Protein AF-0000000077144304 (afdb_homodimer)

pLDDT: mean 83.93, std 18.44, range [42.97, 98.75]

Structure (mmCIF, N/CA/C/O backbone):
data_AF-0000000077144304-model_v1
#
loop_
_entity.id
_entity.type
_entity.pdbx_description
1 polymer 'Spore coat protein'
#
loop_
_atom_site.group_PDB
_atom_site.id
_atom_site.type_symbol
_atom_site.label_atom_id
_atom_site.label_alt_id
_atom_site.label_comp_id
_atom_site.label_asym_id
_atom_site.label_entity_id
_atom_site.label_seq_id
_atom_site.pdbx_PDB_ins_code
_atom_site.Cartn_x
_atom_site.Cartn_y
_atom_site.Cartn_z
_atom_site.occupancy
_atom_site.B_iso_or_equiv
_atom_site.auth_seq_id
_atom_site.auth_comp_id
_atom_site.auth_asym_id
_atom_site.auth_atom_id
_atom_site.pdbx_PDB_model_num
ATOM 1 N N . MET A 1 1 ? 13.445 -0.165 -14.891 1 51.53 1 MET A N 1
ATOM 2 C CA . MET A 1 1 ? 14.062 0.562 -13.781 1 51.53 1 MET A CA 1
ATOM 3 C C . MET A 1 1 ? 13.922 -0.215 -12.477 1 51.53 1 MET A C 1
ATOM 5 O O . MET A 1 1 ? 12.922 -0.897 -12.258 1 51.53 1 MET A O 1
ATOM 9 N N . ASP A 1 2 ? 15.016 -0.429 -11.539 1 75.12 2 ASP A N 1
ATOM 10 C CA . ASP A 1 2 ? 15.117 -1.229 -10.32 1 75.12 2 ASP A CA 1
ATOM 11 C C . ASP A 1 2 ? 14.234 -0.656 -9.211 1 75.12 2 ASP A C 1
ATOM 13 O O . ASP A 1 2 ? 14.492 0.435 -8.703 1 75.12 2 ASP A O 1
ATOM 17 N N . CYS A 1 3 ? 12.992 -1.094 -9.094 1 80.12 3 CYS A N 1
ATOM 18 C CA . CYS A 1 3 ? 11.984 -0.632 -8.148 1 80.12 3 CYS A CA 1
ATOM 19 C C . CYS A 1 3 ? 12.57 -0.477 -6.75 1 80.12 3 CYS A C 1
ATOM 21 O O . CYS A 1 3 ? 12.188 0.428 -6.008 1 80.12 3 CYS A O 1
ATOM 23 N N . MET A 1 4 ? 13.609 -1.204 -6.465 1 86.12 4 MET A N 1
ATOM 24 C CA . MET A 1 4 ? 14.242 -1.104 -5.156 1 86.12 4 MET A CA 1
ATOM 25 C C . MET A 1 4 ? 15.125 0.141 -5.074 1 86.12 4 MET A C 1
ATOM 27 O O . MET A 1 4 ? 15.133 0.833 -4.055 1 86.12 4 MET A O 1
ATOM 31 N N . LYS A 1 5 ? 15.828 0.358 -6.086 1 86.69 5 LYS A N 1
ATOM 32 C CA . LYS A 1 5 ? 16.688 1.542 -6.109 1 86.69 5 LYS A CA 1
ATOM 33 C C . LYS A 1 5 ? 15.859 2.818 -5.977 1 86.69 5 LYS A C 1
ATOM 35 O O . LYS A 1 5 ? 16.25 3.75 -5.273 1 86.69 5 LYS A O 1
ATOM 40 N N . GLU A 1 6 ? 14.789 2.877 -6.629 1 89.31 6 GLU A N 1
ATOM 41 C CA . GLU A 1 6 ? 13.891 4.023 -6.543 1 89.31 6 GLU A CA 1
ATOM 42 C C . GLU A 1 6 ? 13.336 4.184 -5.129 1 89.31 6 GLU A C 1
ATOM 44 O O . GLU A 1 6 ? 13.234 5.305 -4.625 1 89.31 6 GLU A O 1
ATOM 49 N N . LEU A 1 7 ? 12.93 3.074 -4.578 1 93.44 7 LEU A N 1
ATOM 50 C CA . LEU A 1 7 ? 12.422 3.107 -3.209 1 93.44 7 LEU A CA 1
ATOM 51 C C . LEU A 1 7 ? 13.469 3.68 -2.258 1 93.44 7 LEU A C 1
ATOM 53 O O . LEU A 1 7 ? 13.164 4.555 -1.443 1 93.44 7 LEU A O 1
ATOM 57 N N . MET A 1 8 ? 14.672 3.219 -2.398 1 93 8 MET A N 1
ATOM 58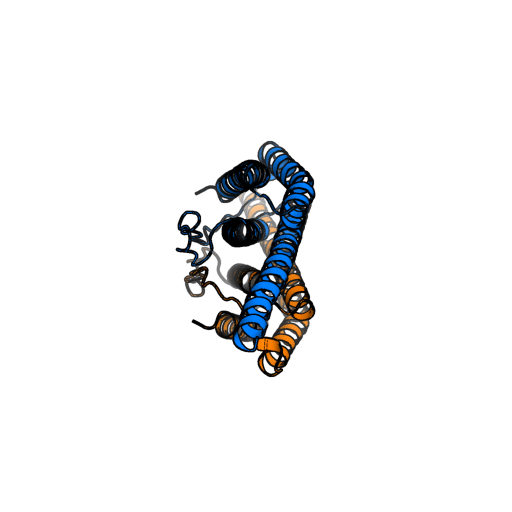 C CA . MET A 1 8 ? 15.742 3.68 -1.513 1 93 8 MET A CA 1
ATOM 59 C C . MET A 1 8 ? 16.016 5.168 -1.719 1 93 8 MET A C 1
ATOM 61 O O . MET A 1 8 ? 16.25 5.898 -0.755 1 93 8 MET A O 1
ATOM 65 N N . LYS A 1 9 ? 15.977 5.551 -2.936 1 92.44 9 LYS A N 1
ATOM 66 C CA . LYS A 1 9 ? 16.188 6.965 -3.24 1 92.44 9 LYS A CA 1
ATOM 67 C C . LYS A 1 9 ? 15.109 7.828 -2.574 1 92.44 9 LYS A C 1
ATOM 69 O O . LYS A 1 9 ? 15.422 8.867 -1.984 1 92.44 9 LYS A O 1
ATOM 74 N N . TYR A 1 10 ? 13.906 7.395 -2.631 1 92.19 10 TYR A N 1
ATOM 75 C CA . TYR A 1 10 ? 12.812 8.141 -2.037 1 92.19 10 TYR A CA 1
ATOM 76 C C . TYR A 1 10 ? 12.906 8.141 -0.516 1 92.19 10 TYR A C 1
ATOM 78 O O . TYR A 1 10 ? 12.633 9.156 0.13 1 92.19 10 TYR A O 1
ATOM 86 N N . SER A 1 11 ? 13.188 7.004 0.03 1 96.31 11 SER A N 1
ATOM 87 C CA . SER A 1 11 ? 13.367 6.906 1.476 1 96.31 11 SER A CA 1
ATOM 88 C C . SER A 1 11 ? 14.438 7.875 1.968 1 96.31 11 SER A C 1
ATOM 90 O O . SER A 1 11 ? 14.227 8.594 2.945 1 96.31 11 SER A O 1
ATOM 92 N N . TYR A 1 12 ? 15.508 7.906 1.259 1 95.81 12 TYR A N 1
ATOM 93 C CA . TYR A 1 12 ? 16.594 8.797 1.636 1 95.81 12 TYR A CA 1
ATOM 94 C C . TYR A 1 12 ? 16.172 10.258 1.52 1 95.81 12 TYR A C 1
ATOM 96 O O . TYR A 1 12 ? 16.438 11.062 2.416 1 95.81 12 TYR A O 1
ATOM 104 N N . MET A 1 13 ? 15.617 10.555 0.428 1 94.75 13 MET A N 1
ATOM 105 C CA . MET A 1 13 ? 15.164 11.922 0.194 1 94.75 13 MET A CA 1
ATOM 106 C C . MET A 1 13 ? 14.234 12.383 1.313 1 94.75 13 MET A C 1
ATOM 108 O O . MET A 1 13 ? 14.344 13.516 1.793 1 94.75 13 MET A O 1
ATOM 112 N N . LEU A 1 14 ? 13.328 11.57 1.757 1 96.81 14 LEU A N 1
ATOM 113 C CA . LEU A 1 14 ? 12.383 11.977 2.785 1 96.81 14 LEU A CA 1
ATOM 114 C C . LEU A 1 14 ? 13.078 12.172 4.125 1 96.81 14 LEU A C 1
ATOM 116 O O . LEU A 1 14 ? 12.758 13.109 4.867 1 96.81 14 LEU A O 1
ATOM 120 N N . ILE A 1 15 ? 14.016 11.32 4.414 1 97.5 15 ILE A N 1
ATOM 121 C CA . ILE A 1 15 ? 14.812 11.484 5.629 1 97.5 15 ILE A CA 1
ATOM 122 C C . ILE A 1 15 ? 15.484 12.852 5.621 1 97.5 15 ILE A C 1
ATOM 124 O O . ILE A 1 15 ? 15.445 13.578 6.617 1 97.5 15 ILE A O 1
ATOM 128 N N . TYR A 1 16 ? 16.016 13.172 4.5 1 95.94 16 TYR A N 1
ATOM 129 C CA . TYR A 1 16 ? 16.672 14.469 4.34 1 95.94 16 TYR A CA 1
ATOM 130 C C . TYR A 1 16 ? 15.664 15.602 4.523 1 95.94 16 TYR A C 1
ATOM 132 O O . TYR A 1 16 ? 15.953 16.578 5.215 1 95.94 16 TYR A O 1
ATOM 140 N N . LYS A 1 17 ? 14.539 15.508 3.953 1 95.5 17 LYS A N 1
ATOM 141 C CA . LYS A 1 17 ? 13.5 16.531 4.047 1 95.5 17 LYS A CA 1
ATOM 142 C C . LYS A 1 17 ? 13.031 16.703 5.488 1 95.5 17 LYS A C 1
ATOM 144 O O . LYS A 1 17 ? 12.766 17.828 5.926 1 95.5 17 LYS A O 1
ATOM 149 N N . VAL A 1 18 ? 12.875 15.625 6.18 1 97.38 18 VAL A N 1
ATOM 150 C CA . VAL A 1 18 ? 12.445 15.695 7.574 1 97.38 18 VAL A CA 1
ATOM 151 C C . VAL A 1 18 ? 13.453 16.516 8.383 1 97.38 18 VAL A C 1
ATOM 153 O O . VAL A 1 18 ? 13.062 17.344 9.211 1 97.38 18 VAL A O 1
ATOM 156 N N . GLY A 1 19 ? 14.711 16.281 8.164 1 95.12 19 GLY A N 1
ATOM 157 C CA . GLY A 1 19 ? 15.727 17.094 8.797 1 95.12 19 GLY A CA 1
ATOM 158 C C . GLY A 1 19 ? 15.609 18.578 8.469 1 95.12 19 GLY A C 1
ATOM 159 O O . GLY A 1 19 ? 15.664 19.422 9.359 1 95.12 19 GLY A O 1
ATOM 160 N N . GLU A 1 20 ? 15.414 18.875 7.258 1 95.62 20 GLU A N 1
ATOM 161 C CA . GLU A 1 20 ? 15.242 20.25 6.809 1 95.62 20 GLU A CA 1
ATOM 162 C C . GLU A 1 20 ? 14.023 20.891 7.461 1 95.62 20 GLU A C 1
ATOM 164 O O . GLU A 1 20 ? 14.102 22.031 7.949 1 95.62 20 GLU A O 1
ATOM 169 N N . TYR A 1 21 ? 12.898 20.172 7.43 1 96.5 21 TYR A N 1
ATOM 170 C CA . TYR A 1 21 ? 11.656 20.672 8.008 1 96.5 21 TYR A CA 1
ATOM 171 C C . TYR A 1 21 ? 11.812 20.938 9.5 1 96.5 21 TYR A C 1
ATOM 173 O O . TYR A 1 21 ? 11.344 21.953 10.008 1 96.5 21 TYR A O 1
ATOM 181 N N . ALA A 1 22 ? 12.398 20 10.211 1 95.31 22 ALA A N 1
ATOM 182 C CA . ALA A 1 22 ? 12.57 20.125 11.656 1 95.31 22 ALA A CA 1
ATOM 183 C C . ALA A 1 22 ? 13.328 21.406 12 1 95.31 22 ALA A C 1
ATOM 185 O O . ALA A 1 22 ? 13.094 22.016 13.047 1 95.31 22 ALA A O 1
ATOM 186 N N . GLY A 1 23 ? 14.195 21.812 11.133 1 94.5 23 GLY A N 1
ATOM 187 C CA . GLY A 1 23 ? 14.969 23.031 11.352 1 94.5 23 GLY A CA 1
ATOM 188 C C . GLY A 1 23 ? 14.172 24.297 11.07 1 94.5 23 GLY A C 1
ATOM 189 O O . GLY A 1 23 ? 14.508 25.375 11.586 1 94.5 23 GLY A O 1
ATOM 190 N N . LYS A 1 24 ? 13.109 24.172 10.297 1 94.75 24 LYS A N 1
ATOM 191 C CA . LYS A 1 24 ? 12.367 25.328 9.836 1 94.75 24 LYS A CA 1
ATOM 192 C C . LYS A 1 24 ? 11.07 25.5 10.625 1 94.75 24 LYS A C 1
ATOM 194 O O . LYS A 1 24 ? 10.555 26.625 10.75 1 94.75 24 LYS A O 1
ATOM 199 N N . VAL A 1 25 ? 10.539 24.391 11.109 1 96.94 25 VAL A N 1
ATOM 200 C CA . VAL A 1 25 ? 9.227 24.391 11.727 1 96.94 25 VAL A CA 1
ATOM 201 C C . VAL A 1 25 ? 9.273 25.156 13.047 1 96.94 25 VAL A C 1
ATOM 203 O O . VAL A 1 25 ? 10.219 25.016 13.82 1 96.94 25 VAL A O 1
ATOM 206 N N . ARG A 1 26 ? 8.305 26.016 13.344 1 95.5 26 ARG A N 1
ATOM 207 C CA . ARG A 1 26 ? 8.211 26.812 14.562 1 95.5 26 ARG A CA 1
ATOM 208 C C . ARG A 1 26 ? 7.262 26.172 15.57 1 95.5 26 ARG A C 1
ATOM 210 O O . ARG A 1 26 ? 7.488 26.234 16.781 1 95.5 26 ARG A O 1
ATOM 217 N N . ASP A 1 27 ? 6.258 25.5 15.086 1 96.44 27 ASP A N 1
ATOM 218 C CA . ASP A 1 27 ? 5.258 24.875 15.953 1 96.44 27 ASP A CA 1
ATOM 219 C C . ASP A 1 27 ? 5.812 23.625 16.625 1 96.44 27 ASP A C 1
ATOM 221 O O . ASP A 1 27 ? 6.27 22.703 15.945 1 96.44 27 ASP A O 1
ATOM 225 N N . GLU A 1 28 ? 5.711 23.594 17.875 1 97 28 GLU A N 1
ATOM 226 C CA . GLU A 1 28 ? 6.32 22.531 18.672 1 97 28 GLU A CA 1
ATOM 227 C C . GLU A 1 28 ? 5.637 21.188 18.391 1 97 28 GLU A C 1
ATOM 229 O O . GLU A 1 28 ? 6.293 20.141 18.391 1 97 28 GLU A O 1
ATOM 234 N N . GLU A 1 29 ? 4.359 21.141 18.219 1 97.5 29 GLU A N 1
ATOM 235 C CA . GLU A 1 29 ? 3.643 19.891 17.953 1 97.5 29 GLU A CA 1
ATOM 236 C C . GLU A 1 29 ? 4.109 19.25 16.656 1 97.5 29 GLU A C 1
ATOM 238 O O . GLU A 1 29 ? 4.363 18.047 16.609 1 97.5 29 GLU A O 1
ATOM 243 N N . LEU A 1 30 ? 4.191 20.094 15.617 1 97.94 30 LEU A N 1
ATOM 244 C CA . LEU A 1 30 ? 4.66 19.594 14.336 1 97.94 30 LEU A CA 1
ATOM 245 C C . LEU A 1 30 ? 6.109 19.125 14.43 1 97.94 30 LEU A C 1
ATOM 247 O O . LEU A 1 30 ? 6.461 18.078 13.891 1 97.94 30 LEU A O 1
ATOM 251 N N . LYS A 1 31 ? 6.926 19.922 15.07 1 97.69 31 LYS A N 1
ATOM 252 C CA . LYS A 1 31 ? 8.32 19.547 15.258 1 97.69 31 LYS A CA 1
ATOM 253 C C . LYS A 1 31 ? 8.438 18.188 15.945 1 97.69 31 LYS A C 1
ATOM 255 O O . LYS A 1 31 ? 9.258 17.359 15.547 1 97.69 31 LYS A O 1
ATOM 260 N N . ASN A 1 32 ? 7.68 17.938 16.984 1 97.94 32 ASN A N 1
ATOM 261 C CA . ASN A 1 32 ? 7.68 16.672 17.719 1 97.94 32 ASN A CA 1
ATOM 262 C C . ASN A 1 32 ? 7.27 15.508 16.828 1 97.94 32 ASN A C 1
ATOM 264 O O . ASN A 1 32 ? 7.82 14.406 16.938 1 97.94 32 ASN A O 1
ATOM 268 N N . LEU A 1 33 ? 6.273 15.711 15.961 1 98.38 33 LEU A N 1
ATOM 269 C CA . LEU A 1 33 ? 5.875 14.672 15.023 1 98.38 33 LEU A CA 1
ATOM 270 C C . LEU A 1 33 ? 7.043 14.266 14.125 1 98.38 33 LEU A C 1
ATOM 272 O O . LEU A 1 33 ? 7.316 13.078 13.953 1 98.38 33 LEU A O 1
ATOM 276 N N . LEU A 1 34 ? 7.734 15.281 13.594 1 98.31 34 LEU A N 1
ATOM 277 C CA . LEU A 1 34 ? 8.867 15.016 12.711 1 98.31 34 LEU A CA 1
ATOM 278 C C . LEU A 1 34 ? 9.953 14.234 13.445 1 98.31 34 LEU A C 1
ATOM 280 O O . LEU A 1 34 ? 10.461 13.234 12.938 1 98.31 34 LEU A O 1
ATOM 284 N N . GLN A 1 35 ? 10.258 14.672 14.633 1 97.44 35 GLN A N 1
ATOM 285 C CA . GLN A 1 35 ? 11.312 14.055 15.422 1 97.44 35 GLN A CA 1
ATOM 286 C C . GLN A 1 35 ? 10.938 12.633 15.828 1 97.44 35 GLN A C 1
ATOM 288 O O . GLN A 1 35 ? 11.789 11.75 15.891 1 97.44 35 GLN A O 1
ATOM 293 N N . HIS A 1 36 ? 9.68 12.43 16.078 1 98.12 36 HIS A N 1
ATOM 294 C CA . HIS A 1 36 ? 9.188 11.109 16.469 1 98.12 36 HIS A CA 1
ATOM 295 C C . HIS A 1 36 ? 9.227 10.141 15.297 1 98.12 36 HIS A C 1
ATOM 297 O O . HIS A 1 36 ? 9.453 8.945 15.484 1 98.12 36 HIS A O 1
ATOM 303 N N . HIS A 1 37 ? 9.008 10.617 14.133 1 98.5 37 HIS A N 1
ATOM 304 C CA . HIS A 1 37 ? 8.938 9.773 12.938 1 98.5 37 HIS A CA 1
ATOM 305 C C . HIS A 1 37 ? 10.328 9.383 12.461 1 98.5 37 HIS A C 1
ATOM 307 O O . HIS A 1 37 ? 10.508 8.32 11.859 1 98.5 37 HIS A O 1
ATOM 313 N N . LEU A 1 38 ? 11.289 10.219 12.727 1 97.94 38 LEU A N 1
ATOM 314 C CA . LEU A 1 38 ? 12.602 10.148 12.094 1 97.94 38 LEU A CA 1
ATOM 315 C C . LEU A 1 38 ? 13.305 8.844 12.461 1 97.94 38 LEU A C 1
ATOM 317 O O . LEU A 1 38 ? 13.867 8.172 11.586 1 97.94 38 LEU A O 1
ATOM 321 N N . PRO A 1 39 ? 13.297 8.344 13.75 1 97.81 39 PRO A N 1
ATOM 322 C CA . PRO A 1 39 ? 14.023 7.121 14.102 1 97.81 39 PRO A CA 1
ATOM 323 C C . PRO A 1 39 ? 13.57 5.91 13.289 1 97.81 39 PRO A C 1
ATOM 325 O O . PRO A 1 39 ? 14.398 5.141 12.797 1 97.81 39 PRO A O 1
ATOM 328 N N . TYR A 1 40 ? 12.281 5.762 13.117 1 98.44 40 TYR A N 1
ATOM 329 C CA . TYR A 1 40 ? 11.812 4.617 12.344 1 98.44 40 TYR A CA 1
ATOM 330 C C . TYR A 1 40 ? 12.203 4.75 10.883 1 98.44 40 TYR A C 1
ATOM 332 O O . TYR A 1 40 ? 12.508 3.754 10.219 1 98.44 40 TYR A O 1
ATOM 340 N N . MET A 1 41 ? 12.18 5.918 10.336 1 98.31 41 MET A N 1
ATOM 341 C CA . MET A 1 41 ? 12.555 6.125 8.938 1 98.31 41 MET A CA 1
ATOM 342 C C . MET A 1 41 ? 14.008 5.727 8.703 1 98.31 41 MET A C 1
ATOM 344 O O . MET A 1 41 ? 14.328 5.102 7.691 1 98.31 41 MET A O 1
ATOM 348 N N . LEU A 1 42 ? 14.82 6.094 9.625 1 98 42 LEU A N 1
ATOM 349 C CA . LEU A 1 42 ? 16.234 5.734 9.539 1 98 42 LEU A CA 1
ATOM 350 C C . LEU A 1 42 ? 16.406 4.219 9.617 1 98 42 LEU A C 1
ATOM 352 O O . LEU A 1 42 ? 17.156 3.639 8.836 1 98 42 LEU A O 1
ATOM 356 N N . GLN A 1 43 ? 15.727 3.588 10.547 1 97.94 43 GLN A N 1
ATOM 357 C CA . GLN A 1 43 ? 15.773 2.137 10.688 1 97.94 43 GLN A CA 1
ATOM 358 C C . GLN A 1 43 ? 15.305 1.441 9.414 1 97.94 43 GLN A C 1
ATOM 360 O O . GLN A 1 43 ? 15.914 0.472 8.969 1 97.94 43 GLN A O 1
ATOM 365 N N . ALA A 1 44 ? 14.18 1.937 8.93 1 98 44 ALA A N 1
ATOM 366 C CA . ALA A 1 44 ? 13.609 1.354 7.723 1 98 44 ALA A CA 1
ATOM 367 C C . ALA A 1 44 ? 14.586 1.464 6.551 1 98 44 ALA A C 1
ATOM 369 O O . ALA A 1 44 ? 14.727 0.522 5.766 1 98 44 ALA A O 1
ATOM 370 N N . TYR A 1 45 ? 15.219 2.619 6.43 1 97.25 45 TYR A N 1
ATOM 371 C CA . TYR A 1 45 ? 16.188 2.799 5.352 1 97.25 45 TYR A CA 1
ATOM 372 C C . TYR A 1 45 ? 17.344 1.819 5.492 1 97.25 45 TYR A C 1
ATOM 374 O O . TYR A 1 45 ? 17.781 1.209 4.512 1 97.25 45 TYR A O 1
ATOM 382 N N . ASN A 1 46 ? 17.859 1.637 6.684 1 95.88 46 ASN A N 1
ATOM 383 C CA . ASN A 1 46 ? 18.969 0.715 6.934 1 95.88 46 ASN A CA 1
ATOM 384 C C . ASN A 1 46 ? 18.594 -0.721 6.582 1 95.88 46 ASN A C 1
ATOM 386 O O . ASN A 1 46 ? 19.406 -1.472 6.051 1 95.88 46 ASN A O 1
ATOM 390 N N . GLU A 1 47 ? 17.406 -1.14 6.914 1 95.06 47 GLU A N 1
ATOM 391 C CA . GLU A 1 47 ? 16.938 -2.477 6.566 1 95.06 47 GLU A CA 1
ATOM 392 C C . GLU A 1 47 ? 16.891 -2.668 5.055 1 95.06 47 GLU A C 1
ATOM 394 O O . GLU A 1 47 ? 17.172 -3.756 4.551 1 95.06 47 GLU A O 1
ATOM 399 N N . GLN A 1 48 ? 16.469 -1.641 4.289 1 94.12 48 GLN A N 1
ATOM 400 C CA . GLN A 1 48 ? 16.484 -1.69 2.832 1 94.12 48 GLN A CA 1
ATOM 401 C C . GLN A 1 48 ? 17.891 -1.916 2.303 1 94.12 48 GLN A C 1
ATOM 403 O O . GLN A 1 48 ? 18.109 -2.74 1.411 1 94.12 48 GLN A O 1
ATOM 408 N N . VAL A 1 49 ? 18.859 -1.2 2.869 1 92.38 49 VAL A N 1
ATOM 409 C CA . VAL A 1 49 ? 20.25 -1.327 2.479 1 92.38 49 VAL A CA 1
ATOM 410 C C . VAL A 1 49 ? 20.734 -2.75 2.744 1 92.38 49 VAL A C 1
ATOM 412 O O . VAL A 1 49 ? 21.359 -3.373 1.879 1 92.38 49 VAL A O 1
ATOM 415 N N . ASN A 1 50 ? 20.422 -3.289 3.928 1 90.56 50 ASN A N 1
ATOM 416 C CA . ASN A 1 50 ? 20.828 -4.637 4.312 1 90.56 50 ASN A CA 1
ATOM 417 C C . ASN A 1 50 ? 20.266 -5.688 3.355 1 90.56 50 ASN A C 1
ATOM 419 O O . ASN A 1 50 ? 20.969 -6.641 3.002 1 90.56 50 ASN A O 1
ATOM 423 N N . PHE A 1 51 ? 19.062 -5.508 2.996 1 86.44 51 PHE A N 1
ATOM 424 C CA . PHE A 1 51 ? 18.438 -6.465 2.094 1 86.44 51 PHE A CA 1
ATOM 425 C C . PHE A 1 51 ? 19.062 -6.406 0.71 1 86.44 51 PHE A C 1
ATOM 427 O O . PHE A 1 51 ? 19.266 -7.438 0.067 1 86.44 51 PHE A O 1
ATOM 434 N N . GLN A 1 52 ? 19.297 -5.285 0.197 1 83.12 52 GLN A N 1
ATOM 435 C CA . GLN A 1 52 ? 19.875 -5.102 -1.134 1 83.12 52 GLN A CA 1
ATOM 436 C C . GLN A 1 52 ? 21.281 -5.676 -1.212 1 83.12 52 GLN A C 1
ATOM 438 O O . GLN A 1 52 ? 21.703 -6.145 -2.27 1 83.12 52 GLN A O 1
ATOM 443 N N . GLU A 1 53 ? 22 -5.566 -0.163 1 78.62 53 GLU A N 1
ATOM 444 C CA . GLU A 1 53 ? 23.375 -6.055 -0.129 1 78.62 53 GLU A CA 1
ATOM 445 C C . GLU A 1 53 ? 23.422 -7.566 0.066 1 78.62 53 GLU A C 1
ATOM 447 O O . GLU A 1 53 ? 24.391 -8.219 -0.323 1 78.62 53 GLU A O 1
ATOM 452 N N . GLY A 1 54 ? 22.375 -8.062 0.631 1 67.69 54 GLY A N 1
ATOM 453 C CA . GLY A 1 54 ? 22.344 -9.508 0.835 1 67.69 54 GLY A CA 1
ATOM 454 C C . GLY A 1 54 ? 21.875 -10.273 -0.385 1 67.69 54 GLY A C 1
ATOM 455 O O . GLY A 1 54 ? 21.312 -9.688 -1.317 1 67.69 54 GLY A O 1
ATOM 456 N N . GLU A 1 55 ? 22.375 -11.484 -0.768 1 56.16 55 GLU A N 1
ATOM 457 C CA . GLU A 1 55 ? 22.078 -12.406 -1.862 1 56.16 55 GLU A CA 1
ATOM 458 C C . GLU A 1 55 ? 20.562 -12.562 -2.053 1 56.16 55 GLU A C 1
ATOM 460 O O . GLU A 1 55 ? 20.109 -13.141 -3.043 1 56.16 55 GLU A O 1
ATOM 465 N N . ASN A 1 56 ? 19.812 -12 -1.191 1 51.88 56 ASN A N 1
ATOM 466 C CA . ASN A 1 56 ? 18.391 -12.336 -1.144 1 51.88 56 ASN A CA 1
ATOM 467 C C . ASN A 1 56 ? 17.578 -11.492 -2.121 1 51.88 56 ASN A C 1
ATOM 469 O O . ASN A 1 56 ? 16.375 -11.672 -2.25 1 51.88 56 ASN A O 1
ATOM 473 N N . VAL A 1 57 ? 18.25 -10.461 -2.863 1 52.91 57 VAL A N 1
ATOM 474 C CA . VAL A 1 57 ? 17.562 -9.523 -3.746 1 52.91 57 VAL A CA 1
ATOM 475 C C . VAL A 1 57 ? 17.094 -10.25 -5.004 1 52.91 57 VAL A C 1
ATOM 477 O O . VAL A 1 57 ? 16.359 -9.688 -5.82 1 52.91 57 VAL A O 1
ATOM 480 N N . GLN A 1 58 ? 17.438 -11.43 -5.23 1 52.12 58 GLN A N 1
ATOM 481 C CA . GLN A 1 58 ? 17.328 -12.094 -6.523 1 52.12 58 GLN A CA 1
ATOM 482 C C . GLN A 1 58 ? 15.875 -12.305 -6.914 1 52.12 58 GLN A C 1
ATOM 484 O O . GLN A 1 58 ? 15.57 -12.555 -8.086 1 52.12 58 GLN A O 1
ATOM 489 N N . HIS A 1 59 ? 14.961 -11.922 -6.043 1 57.03 59 HIS A N 1
ATOM 490 C CA . HIS A 1 59 ? 13.711 -12.352 -6.672 1 57.03 59 HIS A CA 1
ATOM 491 C C . HIS A 1 59 ? 12.648 -11.258 -6.578 1 57.03 59 HIS A C 1
ATOM 493 O O . HIS A 1 59 ? 11.68 -11.391 -5.824 1 57.03 59 HIS A O 1
ATOM 499 N N . ILE A 1 60 ? 13.148 -10.07 -6.961 1 55.19 60 ILE A N 1
ATOM 500 C CA . ILE A 1 60 ? 12.125 -9.047 -7.129 1 55.19 60 ILE A CA 1
ATOM 501 C C . ILE A 1 60 ? 11.586 -9.086 -8.555 1 55.19 60 ILE A C 1
ATOM 503 O O . ILE A 1 60 ? 12.352 -9.023 -9.523 1 55.19 60 ILE A O 1
ATOM 507 N N . THR A 1 61 ? 10.406 -9.617 -8.82 1 53.97 61 THR A N 1
ATOM 508 C CA . THR A 1 61 ? 9.727 -9.57 -10.109 1 53.97 61 THR A CA 1
ATOM 509 C C . THR A 1 61 ? 9.109 -8.195 -10.344 1 53.97 61 THR A C 1
ATOM 511 O O . THR A 1 61 ? 7.969 -7.945 -9.938 1 53.97 61 THR A O 1
ATOM 514 N N . CYS A 1 62 ? 9.977 -7.094 -10.414 1 49.38 62 CYS A N 1
ATOM 515 C CA . CYS A 1 62 ? 9.461 -5.742 -10.57 1 49.38 62 CYS A CA 1
ATOM 516 C C . CYS A 1 62 ? 8.664 -5.605 -11.859 1 49.38 62 CYS A C 1
ATOM 518 O O . CYS A 1 62 ? 9.227 -5.672 -12.953 1 49.38 62 CYS A O 1
ATOM 520 N N . GLU A 1 63 ? 7.625 -6.285 -12.023 1 47.94 63 GLU A N 1
ATOM 521 C CA . GLU A 1 63 ? 6.844 -5.809 -13.156 1 47.94 63 GLU A CA 1
ATOM 522 C C . GLU A 1 63 ? 6.504 -4.324 -13.008 1 47.94 63 GLU A C 1
ATOM 524 O O . GLU A 1 63 ? 6.125 -3.873 -11.93 1 47.94 63 GLU A O 1
ATOM 529 N N . THR A 1 64 ? 7.324 -3.447 -13.633 1 44.59 64 THR A N 1
ATOM 530 C CA . THR A 1 64 ? 7.289 -1.988 -13.641 1 44.59 64 THR A CA 1
ATOM 531 C C . THR A 1 64 ? 5.855 -1.481 -13.547 1 44.59 64 THR A C 1
ATOM 533 O O . THR A 1 64 ? 5.113 -1.524 -14.531 1 44.59 64 THR A O 1
ATOM 536 N N . MET A 1 65 ? 5.117 -1.937 -12.695 1 42.97 65 MET A N 1
ATOM 537 C CA . MET A 1 65 ? 3.932 -1.091 -12.617 1 42.97 65 MET A CA 1
ATOM 538 C C . MET A 1 65 ? 4.316 0.382 -12.531 1 42.97 65 MET A C 1
ATOM 540 O O . MET A 1 65 ? 5.062 0.78 -11.633 1 42.97 65 MET A O 1
ATOM 544 N N . GLU A 1 66 ? 4.602 0.98 -13.734 1 44.06 66 GLU A N 1
ATOM 545 C CA . GLU A 1 66 ? 4.906 2.402 -13.852 1 44.06 66 GLU A CA 1
ATOM 546 C C . GLU A 1 66 ? 4.07 3.227 -12.875 1 44.06 66 GLU A C 1
ATOM 548 O O . GLU A 1 66 ? 2.852 3.324 -13.023 1 44.06 66 GLU A O 1
ATOM 553 N N . PHE A 1 67 ? 4.273 3.006 -11.711 1 46.75 67 PHE A N 1
ATOM 554 C CA . PHE A 1 67 ? 3.723 3.971 -10.766 1 46.75 67 PHE A CA 1
ATOM 555 C C . PHE A 1 67 ? 4.383 5.332 -10.938 1 46.75 67 PHE A C 1
ATOM 557 O O . PHE A 1 67 ? 5.586 5.48 -10.719 1 46.75 67 PHE A O 1
ATOM 564 N N . ASP A 1 68 ? 4.02 6.043 -12 1 46.47 68 ASP A N 1
ATOM 565 C CA . ASP A 1 68 ? 4.555 7.398 -12.078 1 46.47 68 ASP A CA 1
ATOM 566 C C . ASP A 1 68 ? 4.195 8.203 -10.836 1 46.47 68 ASP A C 1
ATOM 568 O O . ASP A 1 68 ? 3.029 8.562 -10.641 1 46.47 68 ASP A O 1
ATOM 572 N N . LEU A 1 69 ? 4.75 7.902 -9.758 1 48.41 69 LEU A N 1
ATOM 573 C CA . LEU A 1 69 ? 4.691 8.875 -8.672 1 48.41 69 LEU A CA 1
ATOM 574 C C . LEU A 1 69 ? 5.383 10.172 -9.07 1 48.41 69 LEU A C 1
ATOM 576 O O . LEU A 1 69 ? 6.531 10.414 -8.695 1 48.41 69 LEU A O 1
ATOM 580 N N . HIS A 1 70 ? 5.281 10.562 -10.32 1 43.66 70 HIS A N 1
ATOM 581 C CA . HIS A 1 70 ? 5.984 11.68 -10.945 1 43.66 70 HIS A CA 1
ATOM 582 C C . HIS A 1 70 ? 5.93 12.922 -10.07 1 43.66 70 HIS A C 1
ATOM 584 O O . HIS A 1 70 ? 6.73 13.844 -10.242 1 43.66 70 HIS A O 1
ATOM 590 N N . GLU A 1 71 ? 4.887 13.156 -9.273 1 43.59 71 GLU A N 1
ATOM 591 C CA . GLU A 1 71 ? 4.82 14.539 -8.797 1 43.59 71 GLU A CA 1
ATOM 592 C C . GLU A 1 71 ? 5.684 14.734 -7.555 1 43.59 71 GLU A C 1
ATOM 594 O O . GLU A 1 71 ? 5.332 15.523 -6.668 1 43.59 71 GLU A O 1
ATOM 599 N N . MET A 1 72 ? 6.566 13.984 -7.285 1 44.91 72 MET A N 1
ATOM 600 C CA . MET A 1 72 ? 7.348 14.156 -6.062 1 44.91 72 MET A CA 1
ATOM 601 C C . MET A 1 72 ? 7.758 15.617 -5.879 1 44.91 72 MET A C 1
ATOM 603 O O . MET A 1 72 ? 7.863 16.094 -4.75 1 44.91 72 MET A O 1
ATOM 607 N N . GLY A 1 73 ? 7.879 16.281 -6.969 1 43.19 73 GLY A N 1
ATOM 608 C CA . GLY A 1 73 ? 8.438 17.625 -6.93 1 43.19 73 GLY A CA 1
ATOM 609 C C . GLY A 1 73 ? 7.387 18.719 -7.051 1 43.19 73 GLY A C 1
ATOM 610 O O . GLY A 1 73 ? 7.715 19.906 -7.062 1 43.19 73 GLY A O 1
ATOM 611 N N . LYS A 1 74 ? 6.25 18.344 -7.336 1 43.53 74 LYS A N 1
ATOM 612 C CA . LYS A 1 74 ? 5.41 19.516 -7.535 1 43.53 74 LYS A CA 1
ATOM 613 C C . LYS A 1 74 ? 4.883 20.062 -6.207 1 43.53 74 LYS A C 1
ATOM 615 O O . LYS A 1 74 ? 4.16 19.359 -5.496 1 43.53 74 LYS A O 1
ATOM 620 N N . GLU A 1 75 ? 5.668 20.875 -5.711 1 44.25 75 GLU A N 1
ATOM 621 C CA . GLU A 1 75 ? 5.105 21.656 -4.617 1 44.25 75 GLU A CA 1
ATOM 622 C C . GLU A 1 75 ? 3.686 22.109 -4.938 1 44.25 75 GLU A C 1
ATOM 624 O O . GLU A 1 75 ? 3.441 22.703 -5.988 1 44.25 75 GLU A O 1
ATOM 629 N N . THR A 1 76 ? 2.721 21.344 -4.484 1 44.81 76 THR A N 1
ATOM 630 C CA . THR A 1 76 ? 1.38 21.891 -4.664 1 44.81 76 THR A CA 1
ATOM 631 C C . THR A 1 76 ? 1.332 23.359 -4.25 1 44.81 76 THR A C 1
ATOM 633 O O . THR A 1 76 ? 1.928 23.75 -3.244 1 44.81 76 THR A O 1
ATOM 636 N N . VAL A 1 77 ? 1.123 24.203 -5.18 1 47.62 77 VAL A N 1
ATOM 637 C CA . VAL A 1 77 ? 0.832 25.594 -4.844 1 47.62 77 VAL A CA 1
ATOM 638 C C . VAL A 1 77 ? -0.067 25.656 -3.611 1 47.62 77 VAL A C 1
ATOM 640 O O . VAL A 1 77 ? -1.204 25.188 -3.641 1 47.62 77 VAL A O 1
ATOM 643 N N . SER A 1 78 ? 0.542 25.438 -2.461 1 54.94 78 SER A N 1
ATOM 644 C CA . SER A 1 78 ? -0.24 25.453 -1.229 1 54.94 78 SER A CA 1
ATOM 645 C C . SER A 1 78 ? -0.639 26.875 -0.839 1 54.94 78 SER A C 1
ATOM 647 O O . SER A 1 78 ? 0.172 27.797 -0.927 1 54.94 78 SER A O 1
ATOM 649 N N . LYS A 1 79 ? -1.943 27.109 -0.839 1 62.56 79 LYS A N 1
ATOM 650 C CA . LYS A 1 79 ? -2.479 28.328 -0.225 1 62.56 79 LYS A CA 1
ATOM 651 C C . LYS A 1 79 ? -1.889 28.547 1.165 1 62.56 79 LYS A C 1
ATOM 653 O O . LYS A 1 79 ? -2.068 29.609 1.761 1 62.56 79 LYS A O 1
ATOM 658 N N . TYR A 1 80 ? -1.071 27.516 1.558 1 69.06 80 TYR A N 1
ATOM 659 C CA . TYR A 1 80 ? -0.578 27.562 2.93 1 69.06 80 TYR A CA 1
ATOM 660 C C . TYR A 1 80 ? 0.862 28.062 2.973 1 69.06 80 TYR A C 1
ATOM 662 O O . TYR A 1 80 ? 1.618 27.875 2.016 1 69.06 80 TYR A O 1
ATOM 670 N N . THR A 1 81 ? 1.12 28.828 3.885 1 77.31 81 THR A N 1
ATOM 671 C CA . THR A 1 81 ? 2.488 29.266 4.156 1 77.31 81 THR A CA 1
ATOM 672 C C . THR A 1 81 ? 2.939 28.781 5.535 1 77.31 81 THR A C 1
ATOM 674 O O . THR A 1 81 ? 2.145 28.219 6.297 1 77.31 81 THR A O 1
ATOM 677 N N . GLY A 1 82 ? 4.18 28.672 5.805 1 90.38 82 GLY A N 1
ATOM 678 C CA . GLY A 1 82 ? 4.719 28.375 7.121 1 90.38 82 GLY A CA 1
ATOM 679 C C . GLY A 1 82 ? 4.59 26.906 7.5 1 90.38 82 GLY A C 1
ATOM 680 O O . GLY A 1 82 ? 4.816 26.031 6.672 1 90.38 82 GLY A O 1
ATOM 681 N N . ASP A 1 83 ? 4.23 26.688 8.711 1 95 83 ASP A N 1
ATOM 682 C CA . ASP A 1 83 ? 4.215 25.344 9.289 1 95 83 ASP A CA 1
ATOM 683 C C . ASP A 1 83 ? 3.166 24.469 8.602 1 95 83 ASP A C 1
ATOM 685 O O . ASP A 1 83 ? 3.385 23.281 8.398 1 95 83 ASP A O 1
ATOM 689 N N . ILE A 1 84 ? 2.037 25.078 8.234 1 93.25 84 ILE A N 1
ATOM 690 C CA . ILE A 1 84 ? 0.977 24.312 7.59 1 93.25 84 ILE A CA 1
ATOM 691 C C . ILE A 1 84 ? 1.438 23.844 6.211 1 93.25 84 ILE A C 1
ATOM 693 O O . ILE A 1 84 ? 1.141 22.719 5.793 1 93.25 84 ILE A O 1
ATOM 697 N N . HIS A 1 85 ? 2.104 24.734 5.531 1 92.94 85 HIS A N 1
ATOM 698 C CA . HIS A 1 85 ? 2.678 24.359 4.246 1 92.94 85 HIS A CA 1
ATOM 699 C C . HIS A 1 85 ? 3.656 23.188 4.402 1 92.94 85 HIS A C 1
ATOM 701 O O . HIS A 1 85 ? 3.607 22.234 3.639 1 92.94 85 HIS A O 1
ATOM 707 N N . ILE A 1 86 ? 4.543 23.281 5.336 1 95.69 86 ILE A N 1
ATOM 708 C CA . ILE A 1 86 ? 5.516 22.234 5.609 1 95.69 86 ILE A CA 1
ATOM 709 C C . ILE A 1 86 ? 4.789 20.938 5.938 1 95.69 86 ILE A C 1
ATOM 711 O O . ILE A 1 86 ? 5.129 19.875 5.406 1 95.69 86 ILE A O 1
ATOM 715 N N . ALA A 1 87 ? 3.791 21.047 6.758 1 96.38 87 ALA A N 1
ATOM 716 C CA . ALA A 1 87 ? 3.039 19.859 7.16 1 96.38 87 ALA A CA 1
ATOM 717 C C . ALA A 1 87 ? 2.375 19.188 5.961 1 96.38 87 ALA A C 1
ATOM 719 O O . ALA A 1 87 ? 2.43 17.969 5.809 1 96.38 87 ALA A O 1
ATOM 720 N N . THR A 1 88 ? 1.754 19.984 5.133 1 93.56 88 THR A N 1
ATOM 721 C CA . THR A 1 88 ? 1.055 19.422 3.98 1 93.56 88 THR A CA 1
ATOM 722 C C . THR A 1 88 ? 2.043 18.812 2.994 1 93.56 88 THR A C 1
ATOM 724 O O . THR A 1 88 ? 1.775 17.75 2.414 1 93.56 88 THR A O 1
ATOM 727 N N . SER A 1 89 ? 3.168 19.453 2.807 1 92.5 89 SER A N 1
ATOM 728 C CA . SER A 1 89 ? 4.23 18.875 1.987 1 92.5 89 SER A CA 1
ATOM 729 C C . SER A 1 89 ? 4.707 17.547 2.557 1 92.5 89 SER A C 1
ATOM 731 O O . SER A 1 89 ? 4.906 16.578 1.813 1 92.5 89 SER A O 1
ATOM 733 N N . TYR A 1 90 ? 4.906 17.531 3.814 1 96 90 TYR A N 1
ATOM 734 C CA . TYR A 1 90 ? 5.355 16.328 4.5 1 96 90 TYR A CA 1
ATOM 735 C C . TYR A 1 90 ? 4.348 15.203 4.332 1 96 90 TYR A C 1
ATOM 737 O O . TYR A 1 90 ? 4.723 14.055 4.062 1 96 90 TYR A O 1
ATOM 745 N N . ILE A 1 91 ? 3.082 15.438 4.453 1 95.31 91 ILE A N 1
ATOM 746 C CA . ILE A 1 91 ? 2.027 14.453 4.23 1 95.31 91 ILE A CA 1
ATOM 747 C C . ILE A 1 91 ? 2.16 13.859 2.83 1 95.31 91 ILE A C 1
ATOM 749 O O . ILE A 1 91 ? 2.111 12.641 2.656 1 95.31 91 ILE A O 1
ATOM 753 N N . ALA A 1 92 ? 2.336 14.742 1.937 1 91.62 92 ALA A N 1
ATOM 754 C CA . ALA A 1 92 ? 2.461 14.305 0.549 1 91.62 92 ALA A CA 1
ATOM 755 C C . ALA A 1 92 ? 3.637 13.344 0.382 1 91.62 92 ALA A C 1
ATOM 757 O O . ALA A 1 92 ? 3.518 12.32 -0.291 1 91.62 92 ALA A O 1
ATOM 758 N N . HIS A 1 93 ? 4.746 13.648 0.979 1 93.69 93 HIS A N 1
ATOM 759 C CA . HIS A 1 93 ? 5.922 12.789 0.916 1 93.69 93 HIS A CA 1
ATOM 760 C C . HIS A 1 93 ? 5.664 11.453 1.596 1 93.69 93 HIS A C 1
ATOM 762 O O . HIS A 1 93 ? 6.07 10.406 1.088 1 93.69 93 HIS A O 1
ATOM 768 N N . LEU A 1 94 ? 5.027 11.477 2.717 1 96.62 94 LEU A N 1
ATOM 769 C CA . LEU A 1 94 ? 4.723 10.25 3.445 1 96.62 94 LEU A CA 1
ATOM 770 C C . LEU A 1 94 ? 3.814 9.336 2.625 1 96.62 94 LEU A C 1
ATOM 772 O O . LEU A 1 94 ? 4.051 8.133 2.537 1 96.62 94 LEU A O 1
ATOM 776 N N . LYS A 1 95 ? 2.805 9.906 2.021 1 93.94 95 LYS A N 1
ATOM 777 C CA . LYS A 1 95 ? 1.894 9.125 1.193 1 93.94 95 LYS A CA 1
ATOM 778 C C . LYS A 1 95 ? 2.627 8.492 0.014 1 93.94 95 LYS A C 1
ATOM 780 O O . LYS A 1 95 ? 2.395 7.332 -0.318 1 93.94 95 LYS A O 1
ATOM 785 N N . ARG A 1 96 ? 3.467 9.25 -0.527 1 91.5 96 ARG A N 1
ATOM 786 C CA . ARG A 1 96 ? 4.234 8.742 -1.659 1 91.5 96 ARG A CA 1
ATOM 787 C C . ARG A 1 96 ? 5.141 7.594 -1.233 1 91.5 96 ARG A C 1
ATOM 789 O O . ARG A 1 96 ? 5.211 6.566 -1.91 1 91.5 96 ARG A O 1
ATOM 796 N N . LEU A 1 97 ? 5.844 7.84 -0.232 1 95.25 97 LEU A N 1
ATOM 797 C CA . LEU A 1 97 ? 6.734 6.789 0.25 1 95.25 97 LEU A CA 1
ATOM 798 C C . LEU A 1 97 ? 5.945 5.543 0.634 1 95.25 97 LEU A C 1
ATOM 800 O O . LEU A 1 97 ? 6.375 4.422 0.359 1 95.25 97 LEU A O 1
ATOM 804 N N . ALA A 1 98 ? 4.805 5.699 1.33 1 96.69 98 ALA A N 1
ATOM 805 C CA . ALA A 1 98 ? 3.939 4.566 1.654 1 96.69 98 ALA A CA 1
ATOM 806 C C . ALA A 1 98 ? 3.6 3.76 0.405 1 96.69 98 ALA A C 1
ATOM 808 O O . ALA A 1 98 ? 3.754 2.537 0.389 1 96.69 98 ALA A O 1
ATOM 809 N N . LEU A 1 99 ? 3.258 4.473 -0.596 1 93.44 99 LEU A N 1
ATOM 810 C CA . LEU A 1 99 ? 2.838 3.805 -1.823 1 93.44 99 LEU A CA 1
ATOM 811 C C . LEU A 1 99 ? 4.023 3.129 -2.506 1 93.44 99 LEU A C 1
ATOM 813 O O . LEU A 1 99 ? 3.869 2.072 -3.121 1 93.44 99 LEU A O 1
ATOM 817 N N . LYS A 1 100 ? 5.148 3.709 -2.395 1 93.06 100 LYS A N 1
ATOM 818 C CA . LYS A 1 100 ? 6.336 3.07 -2.953 1 93.06 100 LYS A CA 1
ATOM 819 C C . LYS A 1 100 ? 6.664 1.777 -2.211 1 93.06 100 LYS A C 1
ATOM 821 O O . LYS A 1 100 ? 7.023 0.774 -2.83 1 93.06 100 LYS A O 1
ATOM 826 N N . PHE A 1 101 ? 6.531 1.829 -0.893 1 96 101 PHE A N 1
ATOM 827 C CA . PHE A 1 101 ? 6.711 0.607 -0.116 1 96 101 PHE A CA 1
ATOM 828 C C . PHE A 1 101 ? 5.738 -0.474 -0.577 1 96 101 PHE A C 1
ATOM 830 O O . PHE A 1 101 ? 6.129 -1.629 -0.756 1 96 101 PHE A O 1
ATOM 837 N N . ALA A 1 102 ? 4.52 -0.109 -0.771 1 96 102 ALA A N 1
ATOM 838 C CA . ALA A 1 102 ? 3.508 -1.065 -1.21 1 96 102 ALA A CA 1
ATOM 839 C C . ALA A 1 102 ? 3.854 -1.639 -2.582 1 96 102 ALA A C 1
ATOM 841 O O . ALA A 1 102 ? 3.73 -2.846 -2.807 1 96 102 ALA A O 1
ATOM 842 N N . GLN A 1 103 ? 4.32 -0.806 -3.438 1 92.62 103 GLN A N 1
ATOM 843 C CA . GLN A 1 103 ? 4.66 -1.202 -4.801 1 92.62 103 GLN A CA 1
ATOM 844 C C . GLN A 1 103 ? 5.781 -2.242 -4.805 1 92.62 103 GLN A C 1
ATOM 846 O O . GLN A 1 103 ? 5.746 -3.193 -5.59 1 92.62 103 GLN A O 1
ATOM 851 N N . VAL A 1 104 ? 6.738 -2.012 -4.027 1 92.56 104 VAL A N 1
ATOM 852 C CA . VAL A 1 104 ? 7.852 -2.955 -3.984 1 92.56 104 VAL A CA 1
ATOM 853 C C . VAL A 1 104 ? 7.43 -4.223 -3.244 1 92.56 104 VAL A C 1
ATOM 855 O O . VAL A 1 104 ? 7.84 -5.324 -3.605 1 92.56 104 VAL A O 1
ATOM 858 N N . ALA A 1 105 ? 6.605 -4.102 -2.23 1 95 105 ALA A N 1
ATOM 859 C CA . ALA A 1 105 ? 6.172 -5.234 -1.414 1 95 105 ALA A CA 1
ATOM 860 C C . ALA A 1 105 ? 5.5 -6.301 -2.271 1 95 105 ALA A C 1
ATOM 862 O O . ALA A 1 105 ? 5.707 -7.5 -2.057 1 95 105 ALA A O 1
ATOM 863 N N . VAL A 1 106 ? 4.73 -5.898 -3.266 1 93.5 106 VAL A N 1
ATOM 864 C CA . VAL A 1 106 ? 3.971 -6.875 -4.035 1 93.5 106 VAL A CA 1
ATOM 865 C C . VAL A 1 106 ? 4.891 -7.582 -5.027 1 93.5 106 VAL A C 1
ATOM 867 O O . VAL A 1 106 ? 4.492 -8.555 -5.668 1 93.5 106 VAL A O 1
ATOM 870 N N . GLU A 1 107 ? 6.137 -7.164 -5.082 1 90.56 107 GLU A N 1
ATOM 871 C CA . GLU A 1 107 ? 7.047 -7.695 -6.09 1 90.56 107 GLU A CA 1
ATOM 872 C C . GLU A 1 107 ? 8.125 -8.562 -5.457 1 90.56 107 GLU A C 1
ATOM 874 O O . GLU A 1 107 ? 8.844 -9.281 -6.16 1 90.56 107 GLU A O 1
ATOM 879 N N . VAL A 1 108 ? 8.266 -8.523 -4.164 1 90.62 108 VAL A N 1
ATOM 880 C CA . VAL A 1 108 ? 9.398 -9.141 -3.48 1 90.62 108 VAL A CA 1
ATOM 881 C C . VAL A 1 108 ? 9.062 -10.594 -3.141 1 90.62 108 VAL A C 1
ATOM 883 O O . VAL A 1 108 ? 7.961 -10.891 -2.668 1 90.62 108 VAL A O 1
ATOM 886 N N . ALA A 1 109 ? 10 -11.5 -3.389 1 90.31 109 ALA A N 1
ATOM 887 C CA . ALA A 1 109 ? 9.812 -12.93 -3.145 1 90.31 109 ALA A CA 1
ATOM 888 C C . ALA A 1 109 ? 10.188 -13.297 -1.71 1 90.31 109 ALA A C 1
ATOM 890 O O . ALA A 1 109 ? 9.641 -14.25 -1.144 1 90.31 109 ALA A O 1
ATOM 891 N N . ASN A 1 110 ? 11.18 -12.672 -1.108 1 90.94 110 ASN A N 1
ATOM 892 C CA . ASN A 1 110 ? 11.602 -12.945 0.262 1 90.94 110 ASN A CA 1
ATOM 893 C C . ASN A 1 110 ? 10.508 -12.594 1.265 1 90.94 110 ASN A C 1
ATOM 895 O O . ASN A 1 110 ? 10.133 -11.422 1.398 1 90.94 110 ASN A O 1
ATOM 899 N N . PRO A 1 111 ? 10.008 -13.57 1.939 1 93.38 111 PRO A N 1
ATOM 900 C CA . PRO A 1 111 ? 8.844 -13.32 2.787 1 93.38 111 PRO A CA 1
ATOM 901 C C . PRO A 1 111 ? 9.148 -12.367 3.943 1 93.38 111 PRO A C 1
ATOM 903 O O . PRO A 1 111 ? 8.281 -11.594 4.355 1 93.38 111 PRO A O 1
ATOM 906 N N . GLU A 1 112 ? 10.336 -12.43 4.5 1 93.56 112 GLU A N 1
ATOM 907 C CA . GLU A 1 112 ? 10.688 -11.539 5.605 1 93.56 112 GLU A CA 1
ATOM 908 C C . GLU A 1 112 ? 10.766 -10.094 5.141 1 93.56 112 GLU A C 1
ATOM 910 O O . GLU A 1 112 ? 10.234 -9.195 5.797 1 93.56 112 GLU A O 1
ATOM 915 N N . PHE A 1 113 ? 11.422 -9.914 4.027 1 93.44 113 PHE A N 1
ATOM 916 C CA . PHE A 1 113 ? 11.547 -8.562 3.498 1 93.44 113 PHE A CA 1
ATOM 917 C C . PHE A 1 113 ? 10.195 -8.055 3.01 1 93.44 113 PHE A C 1
ATOM 919 O O . PHE A 1 113 ? 9.875 -6.875 3.174 1 93.44 113 PHE A O 1
ATOM 926 N N . ARG A 1 114 ? 9.406 -8.953 2.354 1 95 114 ARG A N 1
ATOM 927 C CA . ARG A 1 114 ? 8.055 -8.609 1.93 1 95 114 ARG A CA 1
ATOM 928 C C . ARG A 1 114 ? 7.223 -8.117 3.107 1 95 114 ARG A C 1
ATOM 930 O O . ARG A 1 114 ? 6.57 -7.078 3.02 1 95 114 ARG A O 1
ATOM 937 N N . SER A 1 115 ? 7.273 -8.781 4.254 1 96.75 115 SER A N 1
ATOM 938 C CA . SER A 1 115 ? 6.57 -8.391 5.469 1 96.75 115 SER A CA 1
ATOM 939 C C . SER A 1 115 ? 7.09 -7.062 6.008 1 96.75 115 SER A C 1
ATOM 941 O O . SER A 1 115 ? 6.309 -6.234 6.484 1 96.75 115 SER A O 1
ATOM 943 N N . PHE A 1 116 ? 8.414 -6.941 5.945 1 97.56 116 PHE A N 1
ATOM 944 C CA . PHE A 1 116 ? 9.023 -5.688 6.367 1 97.56 116 PHE A CA 1
ATOM 945 C C . PHE A 1 116 ? 8.477 -4.52 5.559 1 97.56 116 PHE A C 1
ATOM 947 O O . PHE A 1 116 ? 8.109 -3.488 6.121 1 97.56 116 PHE A O 1
ATOM 954 N N . LEU A 1 117 ? 8.398 -4.656 4.262 1 97.25 117 LEU A N 1
ATOM 955 C CA . LEU A 1 117 ? 7.918 -3.604 3.375 1 97.25 117 LEU A CA 1
ATOM 956 C C . LEU A 1 117 ? 6.445 -3.311 3.637 1 97.25 117 LEU A C 1
ATOM 958 O O . LEU A 1 117 ? 6.02 -2.152 3.586 1 97.25 117 LEU A O 1
ATOM 962 N N . GLU A 1 118 ? 5.621 -4.328 3.938 1 98.44 118 GLU A N 1
ATOM 963 C CA . GLU A 1 118 ? 4.234 -4.141 4.355 1 98.44 118 GLU A CA 1
ATOM 964 C C . GLU A 1 118 ? 4.148 -3.238 5.582 1 98.44 118 GLU A C 1
ATOM 966 O O . GLU A 1 118 ? 3.324 -2.32 5.625 1 98.44 118 GLU A O 1
ATOM 971 N N . ASN A 1 119 ? 4.988 -3.578 6.5 1 98.56 119 ASN A N 1
ATOM 972 C CA . ASN A 1 119 ? 4.988 -2.803 7.734 1 98.56 119 ASN A CA 1
ATOM 973 C C . ASN A 1 119 ? 5.395 -1.353 7.488 1 98.56 119 ASN A C 1
ATOM 975 O O . ASN A 1 119 ? 4.859 -0.438 8.117 1 98.56 119 ASN A O 1
ATOM 979 N N . CYS A 1 120 ? 6.375 -1.171 6.645 1 98.56 120 CYS A N 1
ATOM 980 C CA . CYS A 1 120 ? 6.785 0.185 6.301 1 98.56 120 CYS A CA 1
ATOM 981 C C . CYS A 1 120 ? 5.633 0.967 5.688 1 98.56 120 CYS A C 1
ATOM 983 O O . CYS A 1 120 ? 5.422 2.135 6.02 1 98.56 120 CYS A O 1
ATOM 985 N N . PHE A 1 121 ? 4.887 0.326 4.723 1 98.56 121 PHE A N 1
ATOM 986 C CA . PHE A 1 121 ? 3.695 0.957 4.164 1 98.56 121 PHE A CA 1
ATOM 987 C C . PHE A 1 121 ? 2.752 1.404 5.273 1 98.56 121 PHE A C 1
ATOM 989 O O . PHE A 1 121 ? 2.322 2.559 5.301 1 98.56 121 PHE A O 1
ATOM 996 N N . LEU A 1 122 ? 2.459 0.509 6.273 1 98.75 122 LEU A N 1
ATOM 997 C CA . LEU A 1 122 ? 1.528 0.811 7.355 1 98.75 122 LEU A CA 1
ATOM 998 C C . LEU A 1 122 ? 2.025 1.989 8.188 1 98.75 122 LEU A C 1
ATOM 1000 O O . LEU A 1 122 ? 1.254 2.898 8.5 1 98.75 122 LEU A O 1
ATOM 1004 N N . LYS A 1 123 ? 3.287 1.962 8.5 1 98.69 123 LYS A N 1
ATOM 1005 C CA . LYS A 1 123 ? 3.869 2.992 9.352 1 98.69 123 LYS A CA 1
ATOM 1006 C C . LYS A 1 123 ? 3.803 4.363 8.688 1 98.69 123 LYS A C 1
ATOM 1008 O O . LYS A 1 123 ? 3.365 5.336 9.305 1 98.69 123 LYS A O 1
ATOM 1013 N N . MET A 1 124 ? 4.195 4.449 7.414 1 98.5 124 MET A N 1
ATOM 1014 C CA . MET A 1 124 ? 4.164 5.734 6.719 1 98.5 124 MET A CA 1
ATOM 1015 C C . MET A 1 124 ? 2.73 6.238 6.574 1 98.5 124 MET A C 1
ATOM 1017 O O . MET A 1 124 ? 2.479 7.438 6.676 1 98.5 124 MET A O 1
ATOM 1021 N N . ASN A 1 125 ? 1.832 5.316 6.281 1 97.69 125 ASN A N 1
ATOM 1022 C CA . ASN A 1 125 ? 0.422 5.68 6.195 1 97.69 125 ASN A CA 1
ATOM 1023 C C . ASN A 1 125 ? -0.087 6.266 7.508 1 97.69 125 ASN A C 1
ATOM 1025 O O . ASN A 1 125 ? -0.802 7.27 7.508 1 97.69 125 ASN A O 1
ATOM 1029 N N . ARG A 1 126 ? 0.295 5.656 8.586 1 98.06 126 ARG A N 1
ATOM 1030 C CA . ARG A 1 126 ? -0.113 6.129 9.906 1 98.06 126 ARG A CA 1
ATOM 1031 C C . ARG A 1 126 ? 0.53 7.473 10.227 1 98.06 126 ARG A C 1
ATOM 1033 O O . ARG A 1 126 ? -0.107 8.344 10.82 1 98.06 126 ARG A O 1
ATOM 1040 N N . TYR A 1 127 ? 1.769 7.652 9.859 1 98.5 127 TYR A N 1
ATOM 1041 C CA . TYR A 1 127 ? 2.426 8.945 10.039 1 98.5 127 TYR A CA 1
ATOM 1042 C C . TYR A 1 127 ? 1.698 10.039 9.266 1 98.5 127 TYR A C 1
ATOM 1044 O O . TYR A 1 127 ? 1.451 11.125 9.797 1 98.5 127 TYR A O 1
ATOM 1052 N N . ALA A 1 128 ? 1.353 9.734 8.016 1 97.06 128 ALA A N 1
ATOM 1053 C CA . ALA A 1 128 ? 0.622 10.711 7.207 1 97.06 128 ALA A CA 1
ATOM 1054 C C . ALA A 1 128 ? -0.69 11.102 7.879 1 97.06 128 ALA A C 1
ATOM 1056 O O . ALA A 1 128 ? -1.056 12.281 7.895 1 97.06 128 ALA A O 1
ATOM 1057 N N . TYR A 1 129 ? -1.29 10.164 8.461 1 96.88 129 TYR A N 1
ATOM 1058 C CA . TYR A 1 129 ? -2.561 10.414 9.133 1 96.88 129 TYR A CA 1
ATOM 1059 C C . TYR A 1 129 ? -2.363 11.312 10.352 1 96.88 129 TYR A C 1
ATOM 1061 O O . TYR A 1 129 ? -3.158 12.219 10.594 1 96.88 129 TYR A O 1
ATOM 1069 N N . SER A 1 130 ? -1.344 11.047 11.102 1 97.75 130 SER A N 1
ATOM 1070 C CA . SER A 1 130 ? -1.056 11.844 12.289 1 97.75 130 SER A CA 1
ATOM 1071 C C . SER A 1 130 ? -0.781 13.305 11.922 1 97.75 130 SER A C 1
ATOM 1073 O O . SER A 1 130 ? -1.259 14.219 12.594 1 97.75 130 SER A O 1
ATOM 1075 N N . VAL A 1 131 ? -0.038 13.516 10.883 1 97.56 131 VAL A N 1
ATOM 1076 C CA . VAL A 1 131 ? 0.271 14.875 10.461 1 97.56 131 VAL A CA 1
ATOM 1077 C C . VAL A 1 131 ? -0.989 15.547 9.914 1 97.56 131 VAL A C 1
ATOM 1079 O O . VAL A 1 131 ? -1.198 16.75 10.109 1 97.56 131 VAL A O 1
ATOM 1082 N N . TRP A 1 132 ? -1.758 14.789 9.242 1 95.19 132 TRP A N 1
ATOM 1083 C CA . TRP A 1 132 ? -3.031 15.305 8.742 1 95.19 132 TRP A CA 1
ATOM 1084 C C . TRP A 1 132 ? -3.914 15.773 9.891 1 95.19 132 TRP A C 1
ATOM 1086 O O . TRP A 1 132 ? -4.527 16.844 9.812 1 95.19 132 TRP A O 1
ATOM 1096 N N . GLN A 1 133 ? -3.947 14.977 10.953 1 95.31 133 GLN A N 1
ATOM 1097 C CA . GLN A 1 133 ? -4.711 15.383 12.133 1 95.31 133 GLN A CA 1
ATOM 1098 C C . GLN A 1 133 ? -4.211 16.719 12.688 1 95.31 133 GLN A C 1
ATOM 1100 O O . GLN A 1 133 ? -5.012 17.562 13.086 1 95.31 133 GLN A O 1
ATOM 1105 N N . TYR A 1 134 ? -2.912 16.875 12.734 1 96.56 134 TYR A N 1
ATOM 1106 C CA . TYR A 1 134 ? -2.312 18.141 13.133 1 96.56 134 TYR A CA 1
ATOM 1107 C C . TYR A 1 134 ? -2.809 19.281 12.266 1 96.56 134 TYR A C 1
ATOM 1109 O O . TYR A 1 134 ? -3.205 20.328 12.773 1 96.56 134 TYR A O 1
ATOM 1117 N N . VAL A 1 135 ? -2.799 19.094 10.961 1 94.06 135 VAL A N 1
ATOM 1118 C CA . VAL A 1 135 ? -3.223 20.125 10.023 1 94.06 135 VAL A CA 1
ATOM 1119 C C . VAL A 1 135 ? -4.695 20.469 10.25 1 94.06 135 VAL A C 1
ATOM 1121 O O . VAL A 1 135 ? -5.078 21.641 10.25 1 94.06 135 VAL A O 1
ATOM 1124 N N . MET A 1 136 ? -5.488 19.453 10.477 1 92.19 136 MET A N 1
ATOM 1125 C CA . MET A 1 136 ? -6.914 19.656 10.703 1 92.19 136 MET A CA 1
ATOM 1126 C C . MET A 1 136 ? -7.152 20.469 11.969 1 92.19 136 MET A C 1
ATOM 1128 O O . MET A 1 136 ? -8.016 21.344 11.992 1 92.19 136 MET A O 1
ATOM 1132 N N . LYS A 1 137 ? -6.41 20.109 12.938 1 92.62 137 LYS A N 1
ATOM 1133 C CA . LYS A 1 137 ? -6.512 20.844 14.195 1 92.62 137 LYS A CA 1
ATOM 1134 C C . LYS A 1 137 ? -6.137 22.312 14.023 1 92.62 137 LYS A C 1
ATOM 1136 O O . LYS A 1 137 ? -6.812 23.203 14.547 1 92.62 137 LYS A O 1
ATOM 1141 N N . LYS A 1 138 ? -5.148 22.609 13.305 1 90.19 138 LYS A N 1
ATOM 1142 C CA . LYS A 1 138 ? -4.676 23.969 13.102 1 90.19 138 LYS A CA 1
ATOM 1143 C C . LYS A 1 138 ? -5.641 24.766 12.211 1 90.19 138 LYS A C 1
ATOM 1145 O O . LYS A 1 138 ? -5.898 25.938 12.461 1 90.19 138 LYS A O 1
ATOM 1150 N N . GLU A 1 139 ? -6.117 24.125 11.172 1 85.5 139 GLU A N 1
ATOM 1151 C CA . GLU A 1 139 ? -7.082 24.781 10.289 1 85.5 139 GLU A CA 1
ATOM 1152 C C . GLU A 1 139 ? -8.375 25.109 11.031 1 85.5 139 GLU A C 1
ATOM 1154 O O . GLU A 1 139 ? -8.977 26.156 10.789 1 85.5 139 GLU A O 1
ATOM 1159 N N . TYR A 1 140 ? -8.75 24.203 11.836 1 83.75 140 TYR A N 1
ATOM 1160 C CA . TYR A 1 140 ? -9.945 24.438 12.641 1 83.75 140 TYR A CA 1
ATOM 1161 C C . TYR A 1 140 ? -9.766 25.656 13.539 1 83.75 140 TYR A C 1
ATOM 1163 O O . TYR A 1 140 ? -10.672 26.469 13.68 1 83.75 140 TYR A O 1
ATOM 1171 N N . LYS A 1 141 ? -8.648 25.766 14.078 1 81.25 141 LYS A N 1
ATOM 1172 C CA . LYS A 1 141 ? -8.352 26.891 14.953 1 81.25 141 LYS A CA 1
ATOM 1173 C C . LYS A 1 141 ? -8.312 28.203 14.164 1 81.25 141 LYS A C 1
ATOM 1175 O O . LYS A 1 141 ? -8.812 29.234 14.641 1 81.25 141 LYS A O 1
ATOM 1180 N N . ILE A 1 142 ? -7.848 28.172 13.016 1 71.19 142 ILE A N 1
ATOM 1181 C CA . ILE A 1 142 ? -7.742 29.359 12.188 1 71.19 142 ILE A CA 1
ATOM 1182 C C . ILE A 1 142 ? -9.133 29.812 11.75 1 71.19 142 ILE A C 1
ATOM 1184 O O . ILE A 1 142 ? -9.445 31 11.781 1 71.19 142 ILE A O 1
ATOM 1188 N N . THR A 1 143 ? -9.984 28.828 11.328 1 73.88 143 THR A N 1
ATOM 1189 C CA . THR A 1 143 ? -11.328 29.156 10.859 1 73.88 143 THR A CA 1
ATOM 1190 C C . THR A 1 143 ? -12.188 29.703 12 1 73.88 143 THR A C 1
ATOM 1192 O O . THR A 1 143 ? -12.977 30.625 11.797 1 73.88 143 THR A O 1
ATOM 1195 N N . HIS A 1 144 ? -12.039 29.156 13.188 1 74.81 144 HIS A N 1
ATOM 1196 C CA . HIS A 1 144 ? -12.859 29.594 14.312 1 74.81 144 HIS A CA 1
ATOM 1197 C C . HIS A 1 144 ? -12.344 30.922 14.883 1 74.81 144 HIS A C 1
ATOM 1199 O O . HIS A 1 144 ? -13.117 31.703 15.43 1 74.81 144 HIS A O 1
ATOM 1205 N N . LEU A 1 145 ? -11.086 31.156 14.758 1 66.25 145 LEU A N 1
ATOM 1206 C CA . LEU A 1 145 ? -10.578 32.469 15.156 1 66.25 145 LEU A CA 1
ATOM 1207 C C . LEU A 1 145 ? -11.117 33.562 14.242 1 66.25 145 LEU A C 1
ATOM 1209 O O . LEU A 1 145 ? -11.484 34.656 14.703 1 66.25 145 LEU A O 1
ATOM 1213 N N . TYR A 1 146 ? -11.242 33.188 13 1 64.12 146 TYR A N 1
ATOM 1214 C CA . TYR A 1 146 ? -11.766 34.156 12.039 1 64.12 146 TYR A CA 1
ATOM 121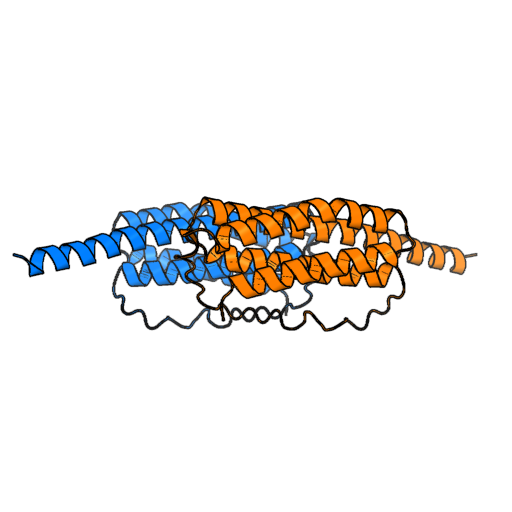5 C C . TYR A 1 146 ? -13.266 34.375 12.25 1 64.12 146 TYR A C 1
ATOM 1217 O O . TYR A 1 146 ? -13.766 35.469 12.094 1 64.12 146 TYR A O 1
ATOM 1225 N N . GLU A 1 147 ? -14 33.312 12.516 1 65.88 147 GLU A N 1
ATOM 1226 C CA . GLU A 1 147 ? -15.43 33.438 12.742 1 65.88 147 GLU A CA 1
ATOM 1227 C C . GLU A 1 147 ? -15.727 34.25 14.008 1 65.88 147 GLU A C 1
ATOM 1229 O O . GLU A 1 147 ? -16.672 35.031 14.039 1 65.88 147 GLU A O 1
ATOM 1234 N N . ASN A 1 148 ? -14.945 34.062 15.039 1 64.25 148 ASN A N 1
ATOM 1235 C CA . ASN A 1 148 ? -15.133 34.844 16.266 1 64.25 148 ASN A CA 1
ATOM 1236 C C . ASN A 1 148 ? -14.773 36.312 16.078 1 64.25 148 ASN A C 1
ATOM 1238 O O . ASN A 1 148 ? -15.391 37.188 16.688 1 64.25 148 ASN A O 1
ATOM 1242 N N . GLU A 1 149 ? -13.773 36.562 15.211 1 60.69 149 GLU A N 1
ATOM 1243 C CA . GLU A 1 149 ? -13.422 37.938 14.953 1 60.69 149 GLU A CA 1
ATOM 1244 C C . GLU A 1 149 ? -14.484 38.625 14.094 1 60.69 149 GLU A C 1
ATOM 1246 O O . GLU A 1 149 ? -14.656 39.844 14.172 1 60.69 149 GLU A O 1
ATOM 1251 N N . LYS A 1 150 ? -15.125 37.875 13.281 1 58.94 150 LYS A N 1
ATOM 1252 C CA . LYS A 1 150 ? -16.172 38.469 12.461 1 58.94 150 LYS A CA 1
ATOM 1253 C C . LYS A 1 150 ? -17.375 38.875 13.312 1 58.94 150 LYS A C 1
ATOM 1255 O O . LYS A 1 150 ? -18.094 39.812 12.984 1 58.94 150 LYS A O 1
ATOM 1260 N N . PHE A 1 151 ? -17.562 38.219 14.383 1 58.78 151 PHE A N 1
ATOM 1261 C CA . PHE A 1 151 ? -18.734 38.531 15.195 1 58.78 151 PHE A CA 1
ATOM 1262 C C . PHE A 1 151 ? -18.344 39.344 16.438 1 58.78 151 PHE A C 1
ATOM 1264 O O . PHE A 1 151 ? -19.188 39.625 17.281 1 58.78 151 PHE A O 1
ATOM 1271 N N . ALA A 1 152 ? -17.031 39.75 16.5 1 54.47 152 ALA A N 1
ATOM 1272 C CA . ALA A 1 152 ? -16.656 40.688 17.578 1 54.47 152 ALA A CA 1
ATOM 1273 C C . ALA A 1 152 ? -16.688 42.125 17.094 1 54.47 152 ALA A C 1
ATOM 1275 O O . ALA A 1 152 ? -16.484 42.406 15.914 1 54.47 152 ALA A O 1
ATOM 1276 N N . MET B 1 1 ? -11.18 12.031 -10.82 1 51.59 1 MET B N 1
ATOM 1277 C CA . MET B 1 1 ? -11.891 10.758 -10.789 1 51.59 1 MET B CA 1
ATOM 1278 C C . MET B 1 1 ? -11.953 10.203 -9.367 1 51.59 1 MET B C 1
ATOM 1280 O O . MET B 1 1 ? -11.023 10.398 -8.578 1 51.59 1 MET B O 1
ATOM 1284 N N . ASP B 1 2 ? -13.164 9.656 -8.758 1 75.06 2 ASP B N 1
ATOM 1285 C CA . ASP B 1 2 ? -13.445 9.195 -7.402 1 75.06 2 ASP B CA 1
ATOM 1286 C C . ASP B 1 2 ? -12.672 7.918 -7.082 1 75.06 2 ASP B C 1
ATOM 1288 O O . ASP B 1 2 ? -12.93 6.863 -7.672 1 75.06 2 ASP B O 1
ATOM 1292 N N . CYS B 1 3 ? -11.484 8.023 -6.52 1 80.06 3 CYS B N 1
ATOM 1293 C CA . CYS B 1 3 ? -10.57 6.934 -6.188 1 80.06 3 CYS B CA 1
ATOM 1294 C C . CYS B 1 3 ? -11.32 5.77 -5.551 1 80.06 3 CYS B C 1
ATOM 1296 O O . CYS B 1 3 ? -10.984 4.605 -5.773 1 80.06 3 CYS B O 1
ATOM 1298 N N . MET B 1 4 ? -12.422 6.043 -4.922 1 86 4 MET B N 1
ATOM 1299 C CA . MET B 1 4 ? -13.219 4.988 -4.297 1 86 4 MET B CA 1
ATOM 1300 C C . MET B 1 4 ? -14.016 4.219 -5.344 1 86 4 MET B C 1
ATOM 1302 O O . MET B 1 4 ? -14.117 2.99 -5.277 1 86 4 MET B O 1
ATOM 1306 N N . LYS B 1 5 ? -14.578 4.938 -6.211 1 86.56 5 LYS B N 1
ATOM 1307 C CA . LYS B 1 5 ? -15.344 4.285 -7.266 1 86.56 5 LYS B CA 1
ATOM 1308 C C . LYS B 1 5 ? -14.469 3.354 -8.094 1 86.56 5 LYS B C 1
ATOM 1310 O O . LYS B 1 5 ? -14.883 2.252 -8.453 1 86.56 5 LYS B O 1
ATOM 1315 N N . GLU B 1 6 ? -13.328 3.768 -8.406 1 89.12 6 GLU B N 1
ATOM 1316 C CA . GLU B 1 6 ? -12.375 2.949 -9.148 1 89.12 6 GLU B CA 1
ATOM 1317 C C . GLU B 1 6 ? -12 1.698 -8.367 1 89.12 6 GLU B C 1
ATOM 1319 O O . GLU B 1 6 ? -11.891 0.609 -8.93 1 89.12 6 GLU B O 1
ATOM 1324 N N . LEU B 1 7 ? -11.727 1.913 -7.094 1 93.31 7 LEU B N 1
ATOM 1325 C CA . LEU B 1 7 ? -11.391 0.78 -6.238 1 93.31 7 LEU B CA 1
ATOM 1326 C C . LEU B 1 7 ? -12.508 -0.258 -6.25 1 93.31 7 LEU B C 1
ATOM 1328 O O . LEU B 1 7 ? -12.25 -1.452 -6.418 1 93.31 7 LEU B O 1
ATOM 1332 N N . MET B 1 8 ? -13.719 0.209 -6.117 1 92.94 8 MET B N 1
ATOM 1333 C CA . MET B 1 8 ? -14.852 -0.709 -6.082 1 92.94 8 MET B CA 1
ATOM 1334 C C . MET B 1 8 ? -15.008 -1.436 -7.414 1 92.94 8 MET B C 1
ATOM 1336 O O . MET B 1 8 ? -15.32 -2.627 -7.445 1 92.94 8 MET B O 1
ATOM 1340 N N . LYS B 1 9 ? -14.805 -0.711 -8.453 1 92.38 9 LYS B N 1
ATOM 1341 C CA . LYS B 1 9 ? -14.875 -1.318 -9.773 1 92.38 9 LYS B CA 1
ATOM 1342 C C . LYS B 1 9 ? -13.844 -2.436 -9.93 1 92.38 9 LYS B C 1
ATOM 1344 O O . LYS B 1 9 ? -14.164 -3.516 -10.43 1 92.38 9 LYS B O 1
ATOM 1349 N N . TYR B 1 10 ? -12.672 -2.201 -9.469 1 92.06 10 TYR B N 1
ATOM 1350 C CA . TYR B 1 10 ? -11.609 -3.195 -9.57 1 92.06 10 TYR B CA 1
ATOM 1351 C C . TYR B 1 10 ? -11.898 -4.391 -8.672 1 92.06 10 TYR B C 1
ATOM 1353 O O . TYR B 1 10 ? -11.648 -5.539 -9.055 1 92.06 10 TYR B O 1
ATOM 1361 N N . SER B 1 11 ? -12.312 -4.109 -7.473 1 96.25 11 SER B N 1
ATOM 1362 C CA . SER B 1 11 ? -12.672 -5.184 -6.551 1 96.25 11 SER B CA 1
ATOM 1363 C C . SER B 1 11 ? -13.742 -6.094 -7.156 1 96.25 11 SER B C 1
ATOM 1365 O O . SER B 1 11 ? -13.609 -7.32 -7.113 1 96.25 11 SER B O 1
ATOM 1367 N N . TYR B 1 12 ? -14.711 -5.488 -7.742 1 95.75 12 TYR B N 1
ATOM 1368 C CA . TYR B 1 12 ? -15.781 -6.262 -8.359 1 95.75 12 TYR B CA 1
ATOM 1369 C C . TYR B 1 12 ? -15.258 -7.082 -9.531 1 95.75 12 TYR B C 1
ATOM 1371 O O . TYR B 1 12 ? -15.578 -8.266 -9.664 1 95.75 12 TYR B O 1
ATOM 1379 N N . MET B 1 13 ? -14.539 -6.441 -10.352 1 94.62 13 MET B N 1
ATOM 1380 C CA . MET B 1 13 ? -13.969 -7.117 -11.508 1 94.62 13 MET B CA 1
ATOM 1381 C C . MET B 1 13 ? -13.164 -8.344 -11.086 1 94.62 13 MET B C 1
ATOM 1383 O O . MET B 1 13 ? -13.266 -9.398 -11.711 1 94.62 13 MET B O 1
ATOM 1387 N N . LEU B 1 14 ? -12.375 -8.25 -10.062 1 96.75 14 LEU B N 1
ATOM 1388 C CA . LEU B 1 14 ? -11.539 -9.375 -9.648 1 96.75 14 LEU B CA 1
ATOM 1389 C C . LEU B 1 14 ? -12.391 -10.508 -9.094 1 96.75 14 LEU B C 1
ATOM 1391 O O . LEU B 1 14 ? -12.117 -11.68 -9.344 1 96.75 14 LEU B O 1
ATOM 1395 N N . ILE B 1 15 ? -13.414 -10.156 -8.359 1 97.5 15 ILE B N 1
ATOM 1396 C CA . ILE B 1 15 ? -14.344 -11.172 -7.863 1 97.5 15 ILE B CA 1
ATOM 1397 C C . ILE B 1 15 ? -14.922 -11.953 -9.039 1 97.5 15 ILE B C 1
ATOM 1399 O O . ILE B 1 15 ? -14.961 -13.188 -9.008 1 97.5 15 ILE B O 1
ATOM 1403 N N . TYR B 1 16 ? -15.289 -11.227 -10.031 1 95.88 16 TYR B N 1
ATOM 1404 C CA . TYR B 1 16 ? -15.828 -11.852 -11.234 1 95.88 16 TYR B CA 1
ATOM 1405 C C . TYR B 1 16 ? -14.789 -12.75 -11.891 1 95.88 16 TYR B C 1
ATOM 1407 O O . TYR B 1 16 ? -15.094 -13.883 -12.281 1 95.88 16 TYR B O 1
ATOM 1415 N N . LYS B 1 17 ? -13.609 -12.312 -12.023 1 95.44 17 LYS B N 1
ATOM 1416 C CA . LYS B 1 17 ? -12.531 -13.07 -12.641 1 95.44 17 LYS B CA 1
ATOM 1417 C C . LYS B 1 17 ? -12.234 -14.352 -11.859 1 95.44 17 LYS B C 1
ATOM 1419 O O . LYS B 1 17 ? -11.953 -15.391 -12.445 1 95.44 17 LYS B O 1
ATOM 1424 N N . VAL B 1 18 ? -12.242 -14.25 -10.562 1 97.25 18 VAL B N 1
ATOM 1425 C CA . VAL B 1 18 ? -11.992 -15.422 -9.727 1 97.25 18 VAL B CA 1
ATOM 1426 C C . VAL B 1 18 ? -13.031 -16.5 -10.023 1 97.25 18 VAL B C 1
ATOM 1428 O O . VAL B 1 18 ? -12.703 -17.672 -10.125 1 97.25 18 VAL B O 1
ATOM 1431 N N . GLY B 1 19 ? -14.266 -16.078 -10.117 1 95.06 19 GLY B N 1
ATOM 1432 C CA . GLY B 1 19 ? -15.305 -17.016 -10.508 1 95.06 19 GLY B CA 1
ATOM 1433 C C . GLY B 1 19 ? -15.047 -17.672 -11.859 1 95.06 19 GLY B C 1
ATOM 1434 O O . GLY B 1 19 ? -15.172 -18.875 -12.008 1 95.06 19 GLY B O 1
ATOM 1435 N N . GLU B 1 20 ? -14.68 -16.922 -12.805 1 95.56 20 GLU B N 1
ATOM 1436 C CA . GLU B 1 20 ? -14.367 -17.406 -14.141 1 95.56 20 GLU B CA 1
ATOM 1437 C C . GLU B 1 20 ? -13.203 -18.406 -14.102 1 95.56 20 GLU B C 1
ATOM 1439 O O . GLU B 1 20 ? -13.273 -19.469 -14.711 1 95.56 20 GLU B O 1
ATOM 1444 N N . TYR B 1 21 ? -12.133 -18 -13.406 1 96.44 21 TYR B N 1
ATOM 1445 C CA . TYR B 1 21 ? -10.945 -18.844 -13.305 1 96.44 21 TYR B CA 1
ATOM 1446 C C . TYR B 1 21 ? -11.266 -20.172 -12.633 1 96.44 21 TYR B C 1
ATOM 1448 O O . TYR B 1 21 ? -10.805 -21.219 -13.07 1 96.44 21 TYR B O 1
ATOM 1456 N N . ALA B 1 22 ? -12 -20.125 -11.539 1 95.25 22 ALA B N 1
ATOM 1457 C CA . ALA B 1 22 ? -12.344 -21.328 -10.797 1 95.25 22 ALA B CA 1
ATOM 1458 C C . ALA B 1 22 ? -13.055 -22.344 -11.695 1 95.25 22 ALA B C 1
ATOM 1460 O O . ALA B 1 22 ? -12.914 -23.547 -11.516 1 95.25 22 ALA B O 1
ATOM 1461 N N . GLY B 1 23 ? -13.773 -21.844 -12.656 1 94.38 23 GLY B N 1
ATOM 1462 C CA . GLY B 1 23 ? -14.484 -22.719 -13.586 1 94.38 23 GLY B CA 1
ATOM 1463 C C . GLY B 1 23 ? -13.586 -23.312 -14.648 1 94.38 23 GLY B C 1
ATOM 1464 O O . GLY B 1 23 ? -13.914 -24.359 -15.234 1 94.38 23 GLY B O 1
ATOM 1465 N N . LYS B 1 24 ? -12.438 -22.703 -14.883 1 94.56 24 LYS B N 1
ATOM 1466 C CA . LYS B 1 24 ? -11.562 -23.094 -15.984 1 94.56 24 LYS B CA 1
ATOM 1467 C C . LYS B 1 24 ? -10.367 -23.891 -15.484 1 94.56 24 LYS B C 1
ATOM 1469 O O . LYS B 1 24 ? -9.805 -24.703 -16.219 1 94.56 24 LYS B O 1
ATOM 1474 N N . VAL B 1 25 ? -9.984 -23.641 -14.25 1 96.94 25 VAL B N 1
ATOM 1475 C CA . VAL B 1 25 ? -8.758 -24.203 -13.703 1 96.94 25 VAL B CA 1
ATOM 1476 C C . VAL B 1 25 ? -8.93 -25.719 -13.523 1 96.94 25 VAL B C 1
ATOM 1478 O O . VAL B 1 25 ? -9.969 -26.188 -13.07 1 96.94 25 VAL B O 1
ATOM 1481 N N . ARG B 1 26 ? -7.953 -26.531 -13.898 1 95.38 26 ARG B N 1
ATOM 1482 C CA . ARG B 1 26 ? -7.969 -27.984 -13.781 1 95.38 26 ARG B CA 1
ATOM 1483 C C . ARG B 1 26 ? -7.191 -28.438 -12.555 1 95.38 26 ARG B C 1
ATOM 1485 O O . ARG B 1 26 ? -7.562 -29.422 -11.906 1 95.38 26 ARG B O 1
ATOM 1492 N N . ASP B 1 27 ? -6.176 -27.734 -12.18 1 96.38 27 ASP B N 1
ATOM 1493 C CA . ASP B 1 27 ? -5.336 -28.094 -11.047 1 96.38 27 ASP B CA 1
ATOM 1494 C C . ASP B 1 27 ? -6.047 -27.828 -9.727 1 96.38 27 ASP B C 1
ATOM 1496 O O . ASP B 1 27 ? -6.465 -26.703 -9.461 1 96.38 27 ASP B O 1
ATOM 1500 N N . GLU B 1 28 ? -6.102 -28.812 -8.938 1 97 28 GLU B N 1
ATOM 1501 C CA . GLU B 1 28 ? -6.871 -28.734 -7.695 1 97 28 GLU B CA 1
ATOM 1502 C C . GLU B 1 28 ? -6.246 -27.75 -6.719 1 97 28 GLU B C 1
ATOM 1504 O O . GLU B 1 28 ? -6.957 -27.062 -5.977 1 97 28 GLU B O 1
ATOM 1509 N N . GLU B 1 29 ? -4.961 -27.656 -6.625 1 97.5 29 GLU B N 1
ATOM 1510 C CA . GLU B 1 29 ? -4.297 -26.734 -5.707 1 97.5 29 GLU B CA 1
ATOM 1511 C C . GLU B 1 29 ? -4.637 -25.281 -6.039 1 97.5 29 GLU B C 1
ATOM 1513 O O . GLU B 1 29 ? -4.957 -24.5 -5.148 1 97.5 29 GLU B O 1
ATOM 1518 N N . LEU B 1 30 ? -4.535 -24.984 -7.332 1 97.94 30 LEU B N 1
ATOM 1519 C CA . LEU B 1 30 ? -4.871 -23.625 -7.766 1 97.94 30 LEU B CA 1
ATOM 1520 C C . LEU B 1 30 ? -6.344 -23.328 -7.523 1 97.94 30 LEU B C 1
ATOM 1522 O O . LEU B 1 30 ? -6.691 -22.234 -7.055 1 97.94 30 LEU B O 1
ATOM 1526 N N . LYS B 1 31 ? -7.188 -24.25 -7.871 1 97.69 31 LYS B N 1
ATOM 1527 C CA . LYS B 1 31 ? -8.617 -24.078 -7.633 1 97.69 31 LYS B CA 1
ATOM 1528 C C . LYS B 1 31 ? -8.898 -23.797 -6.164 1 97.69 31 LYS B C 1
ATOM 1530 O O . LYS B 1 31 ? -9.711 -22.922 -5.848 1 97.69 31 LYS B O 1
ATOM 1535 N N . ASN B 1 32 ? -8.305 -24.5 -5.25 1 97.94 32 ASN B N 1
ATOM 1536 C CA . ASN B 1 32 ? -8.469 -24.312 -3.812 1 97.94 32 ASN B CA 1
ATOM 1537 C C . ASN B 1 32 ? -8.031 -22.922 -3.377 1 97.94 32 ASN B C 1
ATOM 1539 O O . ASN B 1 32 ? -8.648 -22.312 -2.506 1 97.94 32 ASN B O 1
ATOM 1543 N N . LEU B 1 33 ? -6.918 -22.438 -3.928 1 98.44 33 LEU B N 1
ATOM 1544 C CA . LEU B 1 33 ? -6.465 -21.078 -3.625 1 98.44 33 LEU B CA 1
ATOM 1545 C C . LEU B 1 33 ? -7.535 -20.062 -3.988 1 98.44 33 LEU B C 1
ATOM 1547 O O . LEU B 1 33 ? -7.855 -19.188 -3.186 1 98.44 33 LEU B O 1
ATOM 1551 N N . LEU B 1 34 ? -8.094 -20.203 -5.184 1 98.31 34 LEU B N 1
ATOM 1552 C CA . LEU B 1 34 ? -9.125 -19.281 -5.648 1 98.31 34 LEU B CA 1
ATOM 1553 C C . LEU B 1 34 ? -10.344 -19.312 -4.727 1 98.31 34 LEU B C 1
ATOM 1555 O O . LEU B 1 34 ? -10.836 -18.266 -4.309 1 98.31 34 LEU B O 1
ATOM 1559 N N . GLN B 1 35 ? -10.758 -20.5 -4.402 1 97.44 35 GLN B N 1
ATOM 1560 C CA . GLN B 1 35 ? -11.945 -20.688 -3.57 1 97.44 35 GLN B CA 1
ATOM 1561 C C . GLN B 1 35 ? -11.703 -20.156 -2.156 1 97.44 35 GLN B C 1
ATOM 1563 O O . GLN B 1 35 ? -12.617 -19.625 -1.527 1 97.44 35 GLN B O 1
ATOM 1568 N N . HIS B 1 36 ? -10.508 -20.312 -1.684 1 98.12 36 HIS B N 1
ATOM 1569 C CA . HIS B 1 36 ? -10.148 -19.844 -0.35 1 98.12 36 HIS B CA 1
ATOM 1570 C C . HIS B 1 36 ? -10.102 -18.312 -0.293 1 98.12 36 HIS B C 1
ATOM 1572 O O . HIS B 1 36 ? -10.422 -17.719 0.736 1 98.12 36 HIS B O 1
ATOM 1578 N N . HIS B 1 37 ? -9.719 -17.703 -1.347 1 98.56 37 HIS B N 1
ATOM 1579 C CA . HIS B 1 37 ? -9.547 -16.25 -1.393 1 98.56 37 HIS B CA 1
ATOM 1580 C C . HIS B 1 37 ? -10.891 -15.547 -1.547 1 98.56 37 HIS B C 1
ATOM 1582 O O . HIS B 1 37 ? -11.055 -14.414 -1.087 1 98.56 37 HIS B O 1
ATOM 1588 N N . LEU B 1 38 ? -11.82 -16.219 -2.164 1 97.94 38 LEU B N 1
ATOM 1589 C CA . LEU B 1 38 ? -13.047 -15.586 -2.646 1 97.94 38 LEU B CA 1
ATOM 1590 C C . LEU B 1 38 ? -13.867 -15.031 -1.488 1 97.94 38 LEU B C 1
ATOM 1592 O O . LEU B 1 38 ? -14.359 -13.906 -1.554 1 97.94 38 LEU B O 1
ATOM 1596 N N . PRO B 1 39 ? -14.062 -15.766 -0.319 1 97.81 39 PRO B N 1
ATOM 1597 C CA . PRO B 1 39 ? -14.898 -15.25 0.768 1 97.81 39 PRO B CA 1
ATOM 1598 C C . PRO B 1 39 ? -14.422 -13.898 1.297 1 97.81 39 PRO B C 1
ATOM 1600 O O . PRO B 1 39 ? -15.227 -12.992 1.503 1 97.81 39 PRO B O 1
ATOM 1603 N N . TYR B 1 40 ? -13.133 -13.758 1.471 1 98.44 40 TYR B N 1
ATOM 1604 C CA . TYR B 1 40 ? -12.633 -12.484 1.973 1 98.44 40 TYR B CA 1
ATOM 1605 C C . TYR B 1 40 ? -12.828 -11.383 0.939 1 98.44 40 TYR B C 1
ATOM 1607 O O . TYR B 1 40 ? -13.117 -10.234 1.293 1 98.44 40 TYR B O 1
ATOM 1615 N N . MET B 1 41 ? -12.672 -11.664 -0.306 1 98.31 41 MET B N 1
ATOM 1616 C CA . MET B 1 41 ? -12.852 -10.664 -1.354 1 98.31 41 MET B CA 1
ATOM 1617 C C . MET B 1 41 ? -14.281 -10.141 -1.365 1 98.31 41 MET B C 1
ATOM 1619 O O . MET B 1 41 ? -14.508 -8.938 -1.514 1 98.31 41 MET B O 1
ATOM 1623 N N . LEU B 1 42 ? -15.18 -11.039 -1.204 1 98 42 LEU B N 1
ATOM 1624 C CA . LEU B 1 42 ? -16.594 -10.664 -1.146 1 98 42 LEU B CA 1
AT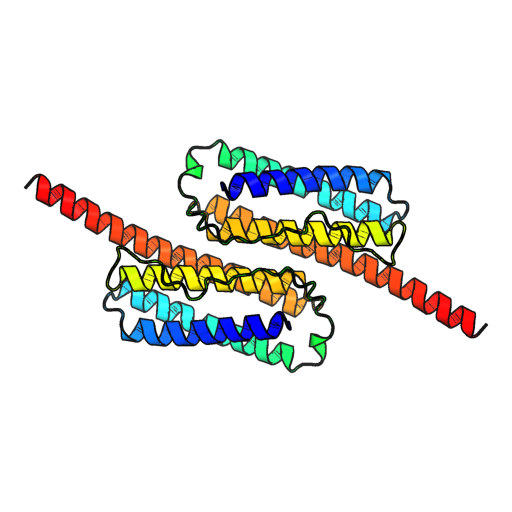OM 1625 C C . LEU B 1 42 ? -1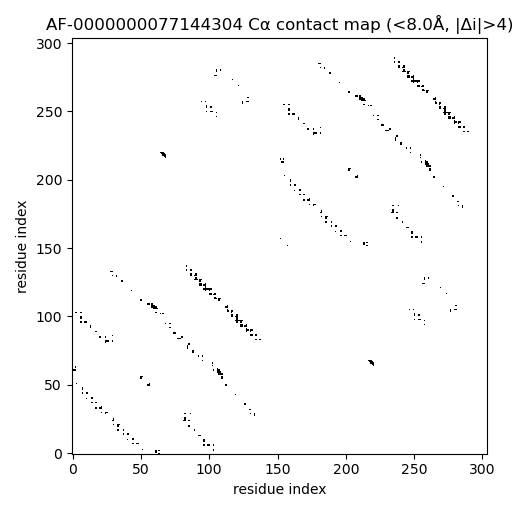6.875 -9.797 0.074 1 98 42 LEU B C 1
ATOM 1627 O O . LEU B 1 42 ? -17.547 -8.773 -0.032 1 98 42 LEU B O 1
ATOM 1631 N N . GLN B 1 43 ? -16.344 -10.188 1.212 1 97.88 43 GLN B N 1
ATOM 1632 C CA . GLN B 1 43 ? -16.5 -9.414 2.438 1 97.88 43 GLN B CA 1
ATOM 1633 C C . GLN B 1 43 ? -15.922 -8.008 2.285 1 97.88 43 GLN B C 1
ATOM 1635 O O . GLN B 1 43 ? -16.531 -7.027 2.703 1 97.88 43 GLN B O 1
ATOM 1640 N N . ALA B 1 44 ? -14.719 -7.992 1.745 1 97.94 44 ALA B N 1
ATOM 1641 C CA . ALA B 1 44 ? -14.039 -6.715 1.551 1 97.94 44 ALA B CA 1
ATOM 1642 C C . ALA B 1 44 ? -14.852 -5.793 0.639 1 97.94 44 ALA B C 1
ATOM 1644 O O . ALA B 1 44 ? -14.953 -4.59 0.891 1 97.94 44 ALA B O 1
ATOM 1645 N N . TYR B 1 45 ? -15.398 -6.371 -0.418 1 97.25 45 TYR B N 1
ATOM 1646 C CA . TYR B 1 45 ? -16.219 -5.57 -1.326 1 97.25 45 TYR B CA 1
ATOM 1647 C C . TYR B 1 45 ? -17.438 -5.012 -0.612 1 97.25 45 TYR B C 1
ATOM 1649 O O . TYR B 1 45 ? -17.781 -3.838 -0.773 1 97.25 45 TYR B O 1
ATOM 1657 N N . ASN B 1 46 ? -18.109 -5.812 0.186 1 95.81 46 ASN B N 1
ATOM 1658 C CA . ASN B 1 46 ? -19.281 -5.383 0.928 1 95.81 46 ASN B CA 1
ATOM 1659 C C . ASN B 1 46 ? -18.953 -4.254 1.9 1 95.81 46 ASN B C 1
ATOM 1661 O O . ASN B 1 46 ? -19.75 -3.328 2.072 1 95.81 46 ASN B O 1
ATOM 1665 N N . GLU B 1 47 ? -17.859 -4.332 2.572 1 95 47 GLU B N 1
ATOM 1666 C CA . GLU B 1 47 ? -17.422 -3.271 3.48 1 95 47 GLU B CA 1
ATOM 1667 C C . GLU B 1 47 ? -17.203 -1.961 2.732 1 95 47 GLU B C 1
ATOM 1669 O O . GLU B 1 47 ? -17.5 -0.883 3.252 1 95 47 GLU B O 1
ATOM 1674 N N . GLN B 1 48 ? -16.625 -2 1.514 1 94.06 48 GLN B N 1
ATOM 1675 C CA . GLN B 1 48 ? -16.469 -0.816 0.677 1 94.06 48 GLN B CA 1
ATOM 1676 C C . GLN B 1 48 ? -17.812 -0.176 0.362 1 94.06 48 GLN B C 1
ATOM 1678 O O . GLN B 1 48 ? -17.969 1.044 0.45 1 94.06 48 GLN B O 1
ATOM 1683 N N . VAL B 1 49 ? -18.797 -1.004 0.023 1 92.31 49 VAL B N 1
ATOM 1684 C CA . VAL B 1 49 ? -20.141 -0.535 -0.282 1 92.31 49 VAL B CA 1
ATOM 1685 C C . VAL B 1 49 ? -20.734 0.154 0.943 1 92.31 49 VAL B C 1
ATOM 1687 O O . VAL B 1 49 ? -21.281 1.255 0.839 1 92.31 49 VAL B O 1
ATOM 1690 N N . ASN B 1 50 ? -20.594 -0.471 2.117 1 90.38 50 ASN B N 1
ATOM 1691 C CA . ASN B 1 50 ? -21.125 0.07 3.361 1 90.38 50 ASN B CA 1
ATOM 1692 C C . ASN B 1 50 ? -20.516 1.432 3.689 1 90.38 50 ASN B C 1
ATOM 1694 O O . ASN B 1 50 ? -21.219 2.332 4.148 1 90.38 50 ASN B O 1
ATOM 1698 N N . PHE B 1 51 ? -19.281 1.533 3.475 1 86.12 51 PHE B N 1
ATOM 1699 C CA . PHE B 1 51 ? -18.594 2.789 3.77 1 86.12 51 PHE B CA 1
ATOM 1700 C C . PHE B 1 51 ? -19.047 3.889 2.814 1 86.12 51 PHE B C 1
ATOM 1702 O O . PHE B 1 51 ? -19.219 5.039 3.221 1 86.12 51 PHE B O 1
ATOM 1709 N N . GLN B 1 52 ? -19.156 3.637 1.588 1 82.75 52 GLN B N 1
ATOM 1710 C CA . GLN B 1 52 ? -19.547 4.613 0.575 1 82.75 52 GLN B CA 1
ATOM 1711 C C . GLN B 1 52 ? -20.969 5.113 0.813 1 82.75 52 GLN B C 1
ATOM 1713 O O . GLN B 1 52 ? -21.281 6.258 0.499 1 82.75 52 GLN B O 1
ATOM 1718 N N . GLU B 1 53 ? -21.797 4.266 1.278 1 78.25 53 GLU B N 1
ATOM 1719 C CA . GLU B 1 53 ? -23.188 4.617 1.514 1 78.25 53 GLU B CA 1
ATOM 1720 C C . GLU B 1 53 ? -23.359 5.371 2.83 1 78.25 53 GLU B C 1
ATOM 1722 O O . GLU B 1 53 ? -24.312 6.121 3.006 1 78.25 53 GLU B O 1
ATOM 1727 N N . GLY B 1 54 ? -22.406 5.164 3.705 1 66.44 54 GLY B N 1
ATOM 1728 C CA . GLY B 1 54 ? -22.5 5.859 4.98 1 66.44 54 GLY B CA 1
ATOM 1729 C C . GLY B 1 54 ? -21.953 7.273 4.93 1 66.44 54 GLY B C 1
ATOM 1730 O O . GLY B 1 54 ? -21.266 7.645 3.969 1 66.44 54 GLY B O 1
ATOM 1731 N N . GLU B 1 55 ? -22.469 8.312 5.621 1 55.94 55 GLU B N 1
ATOM 1732 C CA . GLU B 1 55 ? -22.125 9.727 5.746 1 55.94 55 GLU B CA 1
ATOM 1733 C C . GLU B 1 55 ? -20.609 9.898 5.922 1 55.94 55 GL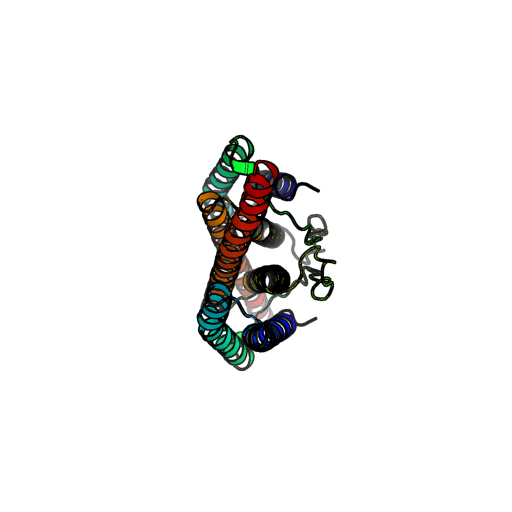U B C 1
ATOM 1735 O O . GLU B 1 55 ? -20.094 11.008 5.801 1 55.94 55 GLU B O 1
ATOM 1740 N N . ASN B 1 56 ? -19.938 8.844 6.125 1 51.5 56 ASN B N 1
ATOM 1741 C CA . ASN B 1 56 ? -18.547 8.953 6.578 1 51.5 56 ASN B CA 1
ATOM 1742 C C . ASN B 1 56 ? -17.594 9.141 5.41 1 51.5 56 ASN B C 1
ATOM 1744 O O . ASN B 1 56 ? -16.375 9.242 5.609 1 51.5 56 ASN B O 1
ATOM 1748 N N . VAL B 1 57 ? -18.125 9.117 4.082 1 52.44 57 VAL B N 1
ATOM 1749 C CA . VAL B 1 57 ? -17.297 9.18 2.889 1 52.44 57 VAL B CA 1
ATOM 1750 C C . VAL B 1 57 ? -16.688 10.57 2.756 1 52.44 57 VAL B C 1
ATOM 1752 O O . VAL B 1 57 ? -15.812 10.797 1.913 1 52.44 57 VAL B O 1
ATOM 1755 N N . GLN B 1 58 ? -17.047 11.516 3.52 1 52 58 GLN B N 1
ATOM 1756 C CA . GLN B 1 58 ? -16.812 12.93 3.264 1 52 58 GLN B CA 1
ATOM 1757 C C . GLN B 1 58 ? -15.328 13.266 3.373 1 52 58 GLN B C 1
ATOM 1759 O O . GLN B 1 58 ? -14.891 14.32 2.902 1 52 58 GLN B O 1
ATOM 1764 N N . HIS B 1 59 ? -14.523 12.305 3.721 1 56.94 59 HIS B N 1
ATOM 1765 C CA . HIS B 1 59 ? -13.242 13 3.826 1 56.94 59 HIS B CA 1
ATOM 1766 C C . HIS B 1 59 ? -12.125 12.211 3.15 1 56.94 59 HIS B C 1
ATOM 1768 O O . HIS B 1 59 ? -11.281 11.625 3.826 1 56.94 59 HIS B O 1
ATOM 1774 N N . ILE B 1 60 ? -12.484 11.797 1.914 1 55.06 60 ILE B N 1
ATOM 1775 C CA . ILE B 1 60 ? -11.375 11.258 1.13 1 55.06 60 ILE B CA 1
ATOM 1776 C C . ILE B 1 60 ? -10.656 12.391 0.41 1 55.06 60 ILE B C 1
ATOM 1778 O O . ILE B 1 60 ? -11.281 13.188 -0.292 1 55.06 60 ILE B O 1
ATOM 1782 N N . THR B 1 61 ? -9.484 12.805 0.828 1 53.53 61 THR B N 1
ATOM 1783 C CA . THR B 1 61 ? -8.641 13.773 0.133 1 53.53 61 THR B CA 1
ATOM 1784 C C . THR B 1 61 ? -7.934 13.125 -1.051 1 53.53 61 THR B C 1
ATOM 1786 O O . THR B 1 61 ? -6.855 12.555 -0.896 1 53.53 61 THR B O 1
ATOM 1789 N N . CYS B 1 62 ? -8.711 12.562 -2.064 1 48.62 62 CYS B N 1
ATOM 1790 C CA . CYS B 1 62 ? -8.117 11.836 -3.18 1 48.62 62 CYS B CA 1
ATOM 1791 C C . CYS B 1 62 ? -7.152 12.727 -3.955 1 48.62 62 CYS B C 1
ATOM 1793 O O . CYS B 1 62 ? -7.574 13.648 -4.652 1 48.62 62 CYS B O 1
ATOM 1795 N N . GLU B 1 63 ? -6.168 13.258 -3.379 1 47.38 63 GLU B N 1
ATOM 1796 C CA . GLU B 1 63 ? -5.207 13.797 -4.336 1 47.38 63 GLU B CA 1
ATOM 1797 C C . GLU B 1 63 ? -4.762 12.734 -5.336 1 47.38 63 GLU B C 1
ATOM 1799 O O . GLU B 1 63 ? -4.438 11.609 -4.949 1 47.38 63 GLU B O 1
ATOM 1804 N N . THR B 1 64 ? -5.465 12.672 -6.504 1 44.88 64 THR B N 1
ATOM 1805 C CA . THR B 1 64 ? -5.336 11.734 -7.613 1 44.88 64 THR B CA 1
ATOM 1806 C C . THR B 1 64 ? -3.883 11.312 -7.805 1 44.88 64 THR B C 1
ATOM 1808 O O . THR B 1 64 ? -3.061 12.102 -8.281 1 44.88 64 THR B O 1
ATOM 1811 N N . MET B 1 65 ? -3.252 10.875 -6.852 1 43.09 65 MET B N 1
ATOM 1812 C CA . MET B 1 65 ? -2.033 10.25 -7.355 1 43.09 65 MET B CA 1
ATOM 1813 C C . MET B 1 65 ? -2.344 9.305 -8.508 1 43.09 65 MET B C 1
ATOM 1815 O O . MET B 1 65 ? -3.143 8.375 -8.359 1 43.09 65 MET B O 1
ATOM 1819 N N . GLU B 1 66 ? -2.502 9.922 -9.734 1 44.22 66 GLU B N 1
ATOM 1820 C CA . GLU B 1 66 ? -2.734 9.172 -10.969 1 44.22 66 GLU B CA 1
ATOM 1821 C C . GLU B 1 66 ? -1.928 7.879 -10.984 1 44.22 66 GLU B C 1
ATOM 1823 O O . GLU B 1 66 ? -0.698 7.91 -11.055 1 44.22 66 GLU B O 1
ATOM 1828 N N . PHE B 1 67 ? -2.225 7.066 -10.156 1 46.94 67 PHE B N 1
ATOM 1829 C CA . PHE B 1 67 ? -1.686 5.723 -10.344 1 46.94 67 PHE B CA 1
ATOM 1830 C C . PHE B 1 67 ? -2.27 5.074 -11.594 1 46.94 67 PHE B C 1
ATOM 1832 O O . PHE B 1 67 ? -3.48 4.863 -11.68 1 46.94 67 PHE B O 1
ATOM 1839 N N . ASP B 1 68 ? -1.771 5.469 -12.75 1 46.28 68 ASP B N 1
ATOM 1840 C CA . ASP B 1 68 ? -2.238 4.73 -13.922 1 46.28 68 ASP B CA 1
ATOM 1841 C C . ASP B 1 68 ? -1.974 3.234 -13.766 1 46.28 68 ASP B C 1
ATOM 1843 O O . ASP B 1 68 ? -0.822 2.795 -13.789 1 46.28 68 ASP B O 1
ATOM 1847 N N . LEU B 1 69 ? -2.65 2.602 -12.922 1 48.56 69 LEU B N 1
ATOM 1848 C CA . LEU B 1 69 ? -2.662 1.146 -13.016 1 48.56 69 LEU B CA 1
ATOM 1849 C C . LEU B 1 69 ? -3.238 0.69 -14.352 1 48.56 69 LEU B C 1
ATOM 1851 O O . LEU B 1 69 ? -4.402 0.289 -14.43 1 48.56 69 LEU B O 1
ATOM 1855 N N . HIS B 1 70 ? -2.988 1.425 -15.398 1 43.72 70 HIS B N 1
ATOM 1856 C CA . HIS B 1 70 ? -3.566 1.267 -16.734 1 43.72 70 HIS B CA 1
ATOM 1857 C C . HIS B 1 70 ? -3.48 -0.182 -17.203 1 43.72 70 HIS B C 1
ATOM 1859 O O . HIS B 1 70 ? -4.199 -0.584 -18.125 1 43.72 70 HIS B O 1
ATOM 1865 N N . GLU B 1 71 ? -2.516 -0.987 -16.781 1 43.53 71 GLU B N 1
ATOM 1866 C CA . GLU B 1 71 ? -2.391 -2.195 -17.594 1 43.53 71 GLU B CA 1
ATOM 1867 C C . GLU B 1 71 ? -3.363 -3.275 -17.125 1 43.53 71 GLU B C 1
ATOM 1869 O O . GLU B 1 71 ? -3.045 -4.465 -17.172 1 43.53 71 GLU B O 1
ATOM 1874 N N . MET B 1 72 ? -4.324 -3.004 -16.484 1 44.78 72 MET B N 1
ATOM 1875 C CA . MET B 1 72 ? -5.215 -4.047 -15.984 1 44.78 72 MET B CA 1
ATOM 1876 C C . MET B 1 72 ? -5.531 -5.062 -17.078 1 44.78 72 MET B C 1
ATOM 1878 O O . MET B 1 72 ? -5.711 -6.25 -16.797 1 44.78 72 MET B O 1
ATOM 1882 N N . GLY B 1 73 ? -5.527 -4.602 -18.266 1 43.25 73 GLY B N 1
ATOM 1883 C CA . GLY B 1 73 ? -5.996 -5.426 -19.359 1 43.25 73 GLY B CA 1
ATOM 1884 C C . GLY B 1 73 ? -4.871 -6.055 -20.172 1 43.25 73 GLY B C 1
ATOM 1885 O O . GLY B 1 73 ? -5.117 -6.738 -21.156 1 43.25 73 GLY B O 1
ATOM 1886 N N . LYS B 1 74 ? -3.725 -5.664 -19.891 1 43.97 74 LYS B N 1
ATOM 1887 C CA . LYS B 1 74 ? -2.805 -6.266 -20.844 1 43.97 74 LYS B CA 1
ATOM 1888 C C . LYS B 1 74 ? -2.426 -7.684 -20.422 1 43.97 74 LYS B C 1
ATOM 1890 O O . LYS B 1 74 ? -1.826 -7.887 -19.375 1 43.97 74 LYS B O 1
ATOM 1895 N N . GLU B 1 75 ? -3.229 -8.492 -20.906 1 44.31 75 GLU B N 1
ATOM 1896 C CA . GLU B 1 75 ? -2.764 -9.875 -20.812 1 44.31 75 GLU B CA 1
ATOM 1897 C C . GLU B 1 75 ? -1.296 -9.984 -21.219 1 44.31 75 GLU B C 1
ATOM 1899 O O . GLU B 1 75 ? -0.902 -9.508 -22.281 1 44.31 75 GLU B O 1
ATOM 1904 N N . THR B 1 76 ? -0.42 -9.961 -20.234 1 44.72 76 THR B N 1
ATOM 1905 C CA . THR B 1 76 ? 0.957 -10.234 -20.625 1 44.72 76 THR B CA 1
ATOM 1906 C C . THR B 1 76 ? 1.024 -11.461 -21.547 1 44.72 76 THR B C 1
ATOM 1908 O O . THR B 1 76 ? 0.332 -12.453 -21.312 1 44.72 76 THR B O 1
ATOM 1911 N N . VAL B 1 77 ? 1.384 -11.25 -22.734 1 47.91 77 VAL B N 1
ATOM 1912 C CA . VAL B 1 77 ? 1.703 -12.391 -23.594 1 47.91 77 VAL B CA 1
ATOM 1913 C C . VAL B 1 77 ? 2.445 -13.445 -22.781 1 47.91 77 VAL B C 1
ATOM 1915 O O . VAL B 1 77 ? 3.551 -13.203 -22.297 1 47.91 77 VAL B O 1
ATOM 1918 N N . SER B 1 78 ? 1.688 -14.211 -22.016 1 55.16 78 SER B N 1
ATOM 1919 C CA . SER B 1 78 ? 2.305 -15.227 -21.172 1 55.16 78 SER B CA 1
ATOM 1920 C C . SER B 1 78 ? 2.736 -16.438 -21.984 1 55.16 78 SER B C 1
ATOM 1922 O O . SER B 1 78 ? 2.01 -16.875 -22.891 1 55.16 78 SER B O 1
ATOM 1924 N N . LYS B 1 79 ? 4.039 -16.688 -22.016 1 62.78 79 LYS B N 1
ATOM 1925 C CA . LYS B 1 79 ? 4.562 -17.953 -22.531 1 62.78 79 LYS B CA 1
ATOM 1926 C C . LYS B 1 79 ? 3.812 -19.141 -21.938 1 62.78 79 LYS B C 1
ATOM 1928 O O . LYS B 1 79 ? 3.971 -20.266 -22.406 1 62.78 79 LYS B O 1
ATOM 1933 N N . TYR B 1 80 ? 2.904 -18.766 -20.969 1 69 80 TYR B N 1
ATOM 1934 C CA . TYR B 1 80 ? 2.242 -19.844 -20.25 1 69 80 TYR B CA 1
ATOM 1935 C C . TYR B 1 80 ? 0.84 -20.094 -20.797 1 69 80 TYR B C 1
ATOM 1937 O O . TYR B 1 80 ? 0.204 -19.172 -21.312 1 69 80 TYR B O 1
ATOM 1945 N N . THR B 1 81 ? 0.522 -21.25 -20.891 1 76.94 81 THR B N 1
ATOM 1946 C CA . THR B 1 81 ? -0.841 -21.641 -21.234 1 76.94 81 THR B CA 1
ATOM 1947 C C . THR B 1 81 ? -1.49 -22.406 -20.094 1 76.94 81 THR B C 1
ATOM 1949 O O . THR B 1 81 ? -0.836 -22.719 -19.094 1 76.94 81 THR B O 1
ATOM 1952 N N . GLY B 1 82 ? -2.746 -22.453 -20 1 90.38 82 GLY B N 1
ATOM 1953 C CA . GLY B 1 82 ? -3.463 -23.281 -19.031 1 90.38 82 GLY B CA 1
ATOM 1954 C C . GLY B 1 82 ? -3.471 -22.688 -17.641 1 90.38 82 GLY B C 1
ATOM 1955 O O . GLY B 1 82 ? -3.646 -21.484 -17.469 1 90.38 82 GLY B O 1
ATOM 1956 N N . ASP B 1 83 ? -3.299 -23.531 -16.688 1 94.94 83 ASP B N 1
ATOM 1957 C CA . ASP B 1 83 ? -3.436 -23.172 -15.289 1 94.94 83 ASP B 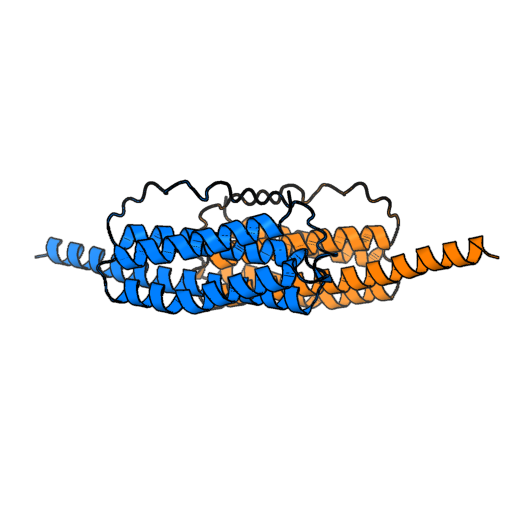CA 1
ATOM 1958 C C . ASP B 1 83 ? -2.365 -22.156 -14.875 1 94.94 83 ASP B C 1
ATOM 1960 O O . ASP B 1 83 ? -2.627 -21.266 -14.078 1 94.94 83 ASP B O 1
ATOM 1964 N N . ILE B 1 84 ? -1.16 -22.297 -15.43 1 93.25 84 ILE B N 1
ATOM 1965 C CA . ILE B 1 84 ? -0.08 -21.391 -15.078 1 93.25 84 ILE B CA 1
ATOM 1966 C C . ILE B 1 84 ? -0.392 -19.984 -15.594 1 93.25 84 ILE B C 1
ATOM 1968 O O . ILE B 1 84 ? -0.114 -19 -14.922 1 93.25 84 ILE B O 1
ATOM 1972 N N . HIS B 1 85 ? -0.915 -19.953 -16.781 1 93 85 HIS B N 1
ATOM 1973 C CA . HIS B 1 85 ? -1.346 -18.672 -17.328 1 93 85 HIS B CA 1
ATOM 1974 C C . HIS B 1 85 ? -2.406 -18.031 -16.438 1 93 85 HIS B C 1
ATOM 1976 O O . HIS B 1 85 ? -2.322 -16.844 -16.125 1 93 85 HIS B O 1
ATOM 1982 N N . ILE B 1 86 ? -3.4 -18.766 -16.078 1 95.69 86 ILE B N 1
ATOM 1983 C CA . ILE B 1 86 ? -4.461 -18.281 -15.203 1 95.69 86 ILE B CA 1
ATOM 1984 C C . ILE B 1 86 ? -3.863 -17.797 -13.883 1 95.69 86 ILE B C 1
ATOM 1986 O O . ILE B 1 86 ? -4.203 -16.703 -13.414 1 95.69 86 ILE B O 1
ATOM 1990 N N . ALA B 1 87 ? -2.971 -18.562 -13.352 1 96.38 87 ALA B N 1
ATOM 1991 C CA . ALA B 1 87 ? -2.352 -18.203 -12.078 1 96.38 87 ALA B CA 1
ATOM 1992 C C . ALA B 1 87 ? -1.584 -16.891 -12.195 1 96.38 87 ALA B C 1
ATOM 1994 O O . ALA B 1 87 ? -1.694 -16.031 -11.32 1 96.38 87 ALA B O 1
ATOM 1995 N N . THR B 1 88 ? -0.813 -16.75 -13.227 1 93.5 88 THR B N 1
ATOM 1996 C CA . THR B 1 88 ? -0.011 -15.547 -13.398 1 93.5 88 THR B CA 1
ATOM 1997 C C . THR B 1 88 ? -0.904 -14.328 -13.625 1 93.5 88 THR B C 1
ATOM 1999 O O . THR B 1 88 ? -0.632 -13.25 -13.102 1 93.5 88 THR B O 1
ATOM 2002 N N . SER B 1 89 ? -1.963 -14.508 -14.375 1 92.62 89 SER B N 1
ATOM 2003 C CA . SER B 1 89 ? -2.945 -13.445 -14.547 1 92.62 89 SER B CA 1
ATOM 2004 C C . SER B 1 89 ? -3.574 -13.055 -13.219 1 92.62 89 SER B C 1
ATOM 2006 O O . SER B 1 89 ? -3.742 -11.867 -12.93 1 92.62 89 SER B O 1
ATOM 2008 N N . TYR B 1 90 ? -3.938 -14.023 -12.477 1 96 90 TYR B N 1
ATOM 2009 C CA . TYR B 1 90 ? -4.543 -13.805 -11.172 1 96 90 TYR B CA 1
ATOM 2010 C C . TYR B 1 90 ? -3.592 -13.047 -10.25 1 96 90 TYR B C 1
ATOM 2012 O O . TYR B 1 90 ? -4.004 -12.109 -9.562 1 96 90 TYR B O 1
ATOM 2020 N N . ILE B 1 91 ? -2.338 -13.375 -10.211 1 95.31 91 ILE B N 1
ATOM 2021 C CA . ILE B 1 91 ? -1.326 -12.664 -9.438 1 95.31 91 ILE B CA 1
ATOM 2022 C C . ILE B 1 91 ? -1.317 -11.188 -9.828 1 95.31 91 ILE B C 1
ATOM 2024 O O . ILE B 1 91 ? -1.323 -10.312 -8.961 1 95.31 91 ILE B O 1
ATOM 2028 N N . ALA B 1 92 ? -1.326 -11 -11.078 1 91.69 92 ALA B N 1
ATOM 2029 C CA . ALA B 1 92 ? -1.303 -9.625 -11.578 1 91.69 92 ALA B CA 1
ATOM 2030 C C . ALA B 1 92 ? -2.506 -8.836 -11.07 1 91.69 92 ALA B C 1
ATOM 2032 O O . ALA B 1 92 ? -2.367 -7.688 -10.648 1 91.69 92 ALA B O 1
ATOM 2033 N N . HIS B 1 93 ? -3.654 -9.43 -11.094 1 93.69 93 HIS B N 1
ATOM 2034 C CA . HIS B 1 93 ? -4.863 -8.789 -10.594 1 93.69 93 HIS B CA 1
ATOM 2035 C C . HIS B 1 93 ? -4.777 -8.523 -9.094 1 93.69 93 HIS B C 1
ATOM 2037 O O . HIS B 1 93 ? -5.18 -7.457 -8.625 1 93.69 93 HIS B O 1
ATOM 2043 N N . LEU B 1 94 ? -4.289 -9.461 -8.367 1 96.56 94 LEU B N 1
ATOM 2044 C CA . LEU B 1 94 ? -4.152 -9.305 -6.922 1 96.56 94 LEU B CA 1
ATOM 2045 C C . LEU B 1 94 ? -3.209 -8.156 -6.582 1 96.56 94 LEU B C 1
ATOM 2047 O O . LEU B 1 94 ? -3.508 -7.34 -5.707 1 96.56 94 LEU B O 1
ATOM 2051 N N . LYS B 1 95 ? -2.098 -8.086 -7.273 1 93.81 95 LYS B N 1
ATOM 2052 C CA . LYS B 1 95 ? -1.138 -7.012 -7.035 1 93.81 95 LYS B CA 1
ATOM 2053 C C . LYS B 1 95 ? -1.755 -5.648 -7.336 1 93.81 95 LYS B C 1
ATOM 2055 O O . LYS B 1 95 ? -1.552 -4.691 -6.586 1 93.81 95 LYS B O 1
ATOM 2060 N N . ARG B 1 96 ? -2.475 -5.641 -8.352 1 91.44 96 ARG B N 1
ATOM 2061 C CA . ARG B 1 96 ? -3.125 -4.387 -8.727 1 91.44 96 ARG B CA 1
ATOM 2062 C C . ARG B 1 96 ? -4.148 -3.969 -7.676 1 91.44 96 ARG B C 1
ATOM 2064 O O . ARG B 1 96 ? -4.195 -2.805 -7.277 1 91.44 96 ARG B O 1
ATOM 2071 N N . LEU B 1 97 ? -4.945 -4.867 -7.359 1 95.19 97 LEU B N 1
ATOM 2072 C CA . LEU B 1 97 ? -5.953 -4.555 -6.348 1 95.19 97 LEU B CA 1
ATOM 2073 C C . LEU B 1 97 ? -5.297 -4.148 -5.035 1 95.19 97 LEU B C 1
ATOM 2075 O O . LEU B 1 97 ? -5.758 -3.219 -4.367 1 95.19 97 LEU B O 1
ATOM 2079 N N . ALA B 1 98 ? -4.246 -4.863 -4.609 1 96.56 98 ALA B N 1
ATOM 2080 C CA . ALA B 1 98 ? -3.5 -4.484 -3.412 1 96.56 98 ALA B CA 1
ATOM 2081 C C . ALA B 1 98 ? -3.057 -3.025 -3.479 1 96.56 98 ALA B C 1
ATOM 2083 O O . ALA B 1 98 ? -3.281 -2.258 -2.539 1 96.56 98 ALA B O 1
ATOM 2084 N N . LEU B 1 99 ? -2.555 -2.688 -4.602 1 93.38 99 LEU B N 1
ATOM 2085 C CA . LEU B 1 99 ? -2.027 -1.337 -4.754 1 93.38 99 LEU B CA 1
ATOM 2086 C C . LEU B 1 99 ? -3.156 -0.312 -4.777 1 93.38 99 LEU B C 1
ATOM 2088 O O . LEU B 1 99 ? -2.992 0.81 -4.293 1 93.38 99 LEU B O 1
ATOM 2092 N N . LYS B 1 100 ? -4.246 -0.686 -5.301 1 92.94 100 LYS B N 1
ATOM 2093 C CA . LYS B 1 100 ? -5.395 0.218 -5.277 1 92.94 100 LYS B CA 1
ATOM 2094 C C . LYS B 1 100 ? -5.895 0.438 -3.852 1 92.94 100 LYS B C 1
ATOM 2096 O O . LYS B 1 100 ? -6.234 1.562 -3.475 1 92.94 100 LYS B O 1
ATOM 2101 N N . PHE B 1 101 ? -5.922 -0.639 -3.088 1 96 101 PHE B N 1
ATOM 2102 C CA . PHE B 1 101 ? -6.273 -0.499 -1.68 1 96 101 PHE B CA 1
ATOM 2103 C C . PHE B 1 101 ? -5.32 0.464 -0.979 1 96 101 PHE B C 1
ATOM 2105 O O . PHE B 1 101 ? -5.758 1.334 -0.222 1 96 101 PHE B O 1
ATOM 2112 N N . ALA B 1 102 ? -4.066 0.316 -1.24 1 96 102 ALA B N 1
ATOM 2113 C CA . ALA B 1 102 ? -3.068 1.183 -0.621 1 96 102 ALA B CA 1
ATOM 2114 C C . ALA B 1 102 ? -3.273 2.639 -1.031 1 96 102 ALA B C 1
ATOM 2116 O O . ALA B 1 102 ? -3.199 3.541 -0.195 1 96 102 ALA B O 1
ATOM 2117 N N . GLN B 1 103 ? -3.58 2.84 -2.254 1 92.62 103 GLN B N 1
ATOM 2118 C CA . GLN B 1 103 ? -3.77 4.18 -2.801 1 92.62 103 GLN B CA 1
ATOM 2119 C C . GLN B 1 103 ? -4.941 4.887 -2.127 1 92.62 103 GLN B C 1
ATOM 2121 O O . GLN B 1 103 ? -4.871 6.086 -1.845 1 92.62 103 GLN B O 1
ATOM 2126 N N . VAL B 1 104 ? -5.965 4.184 -1.951 1 92.5 104 VAL B N 1
ATOM 2127 C CA . VAL B 1 104 ? -7.133 4.793 -1.321 1 92.5 104 VAL B CA 1
ATOM 2128 C C . VAL B 1 104 ? -6.887 4.953 0.178 1 92.5 104 VAL B C 1
ATOM 2130 O O . VAL B 1 104 ? -7.312 5.938 0.782 1 92.5 104 VAL B O 1
ATOM 2133 N N . ALA B 1 105 ? -6.191 4.027 0.791 1 95 105 ALA B N 1
ATOM 2134 C CA . ALA B 1 105 ? -5.938 4.043 2.229 1 95 105 ALA B CA 1
ATOM 2135 C C . ALA B 1 105 ? -5.227 5.328 2.646 1 95 105 ALA B C 1
ATOM 2137 O O . ALA B 1 105 ? -5.531 5.898 3.697 1 95 105 ALA B O 1
ATOM 2138 N N . VAL B 1 106 ? -4.324 5.824 1.824 1 93.5 106 VAL B N 1
ATOM 2139 C CA . VAL B 1 106 ? -3.529 6.98 2.23 1 93.5 106 VAL B CA 1
ATOM 2140 C C . VAL B 1 106 ? -4.359 8.258 2.084 1 93.5 106 VAL B C 1
ATOM 2142 O O . VAL B 1 106 ? -3.938 9.328 2.514 1 93.5 106 VAL B O 1
ATOM 2145 N N . GLU B 1 107 ? -5.562 8.117 1.569 1 90.5 107 GLU B N 1
ATOM 2146 C CA . GLU B 1 107 ? -6.363 9.297 1.272 1 90.5 107 GLU B CA 1
ATOM 2147 C C . GLU B 1 107 ? -7.57 9.391 2.201 1 90.5 107 GLU B C 1
ATOM 2149 O O . GLU B 1 107 ? -8.242 10.422 2.25 1 90.5 107 GLU B O 1
ATOM 2154 N N . VAL B 1 108 ? -7.871 8.352 2.928 1 90.62 108 VAL B N 1
ATOM 2155 C CA . VAL B 1 108 ? -9.117 8.258 3.686 1 90.62 108 VAL B CA 1
ATOM 2156 C C . VAL B 1 108 ? -8.914 8.852 5.078 1 90.62 108 VAL B C 1
ATOM 2158 O O . VAL B 1 108 ? -7.91 8.578 5.738 1 90.62 108 VAL B O 1
ATOM 2161 N N . ALA B 1 109 ? -9.867 9.664 5.535 1 90.19 109 ALA B N 1
ATOM 2162 C CA . ALA B 1 109 ? -9.797 10.328 6.832 1 90.19 109 ALA B CA 1
ATOM 2163 C C . ALA B 1 109 ? -10.375 9.445 7.934 1 90.19 109 ALA B C 1
ATOM 2165 O O . ALA B 1 109 ? -9.977 9.555 9.094 1 90.19 109 ALA B O 1
ATOM 2166 N N . ASN B 1 110 ? -11.398 8.648 7.66 1 90.81 110 ASN B N 1
ATOM 2167 C CA . ASN B 1 110 ? -12.008 7.758 8.648 1 90.81 110 ASN B CA 1
ATOM 2168 C C . ASN B 1 110 ? -11.031 6.68 9.109 1 90.81 110 ASN B C 1
ATOM 2170 O O . ASN B 1 110 ? -10.609 5.84 8.312 1 90.81 110 ASN B O 1
ATOM 2174 N N . PRO B 1 111 ? -10.688 6.715 10.352 1 93.31 111 PRO B N 1
ATOM 2175 C CA . PRO B 1 111 ? -9.625 5.816 10.805 1 93.31 111 PRO B CA 1
ATOM 2176 C C . PRO B 1 111 ? -10.016 4.344 10.711 1 93.31 111 PRO B C 1
ATOM 2178 O O . PRO B 1 111 ? -9.156 3.49 10.453 1 93.31 111 PRO B O 1
ATOM 2181 N N . GLU B 1 112 ? -11.266 4.012 10.945 1 93.56 112 GLU B N 1
ATOM 2182 C CA . GLU B 1 112 ? -11.703 2.623 10.859 1 93.56 112 GLU B CA 1
ATOM 2183 C C . GLU B 1 112 ? -11.625 2.111 9.422 1 93.56 112 GLU B C 1
ATOM 2185 O O . GLU B 1 112 ? -11.125 1.013 9.18 1 93.56 112 GLU B O 1
ATOM 2190 N N . PHE B 1 113 ? -12.125 2.918 8.539 1 93.38 113 PHE B N 1
ATOM 2191 C CA . PHE B 1 113 ? -12.094 2.52 7.133 1 93.38 113 PHE B CA 1
ATOM 2192 C C . PHE B 1 113 ? -10.664 2.508 6.605 1 93.38 113 PHE B C 1
ATOM 2194 O O . PHE B 1 113 ? -10.297 1.64 5.812 1 93.38 113 PHE B O 1
ATOM 2201 N N . ARG B 1 114 ? -9.859 3.529 7.02 1 94.94 114 ARG B N 1
ATOM 2202 C CA . ARG B 1 114 ? -8.445 3.57 6.66 1 94.94 114 ARG B CA 1
ATOM 2203 C C . ARG B 1 114 ? -7.742 2.285 7.082 1 94.94 114 ARG B C 1
ATOM 2205 O O . ARG B 1 114 ? -7.02 1.679 6.285 1 94.94 114 ARG B O 1
ATOM 2212 N N . SER B 1 115 ? -7.977 1.796 8.297 1 96.81 115 SER B N 1
ATOM 2213 C CA . SER B 1 115 ? -7.406 0.553 8.805 1 96.81 115 SER B CA 1
ATOM 2214 C C . SER B 1 115 ? -7.906 -0.65 8.016 1 96.81 115 SER B C 1
ATOM 2216 O O . SER B 1 115 ? -7.145 -1.58 7.738 1 96.81 115 SER B O 1
ATOM 2218 N N . PHE B 1 116 ? -9.203 -0.592 7.719 1 97.5 116 PHE B N 1
ATOM 2219 C CA . PHE B 1 116 ? -9.781 -1.652 6.902 1 97.5 116 PHE B CA 1
ATOM 2220 C C . PHE B 1 116 ? -9.062 -1.762 5.562 1 97.5 116 PHE B C 1
ATOM 2222 O O . PHE B 1 116 ? -8.703 -2.859 5.137 1 97.5 116 PHE B O 1
ATOM 2229 N N . LEU B 1 117 ? -8.836 -0.655 4.895 1 97.25 117 LEU B N 1
ATOM 2230 C CA . LEU B 1 117 ? -8.18 -0.63 3.592 1 97.25 117 LEU B CA 1
ATOM 2231 C C . LEU B 1 117 ? -6.734 -1.107 3.703 1 97.25 117 LEU B C 1
ATOM 2233 O O . LEU B 1 117 ? -6.238 -1.8 2.812 1 97.25 117 LEU B O 1
ATOM 2237 N N . GLU B 1 118 ? -6.023 -0.767 4.793 1 98.44 118 GLU B N 1
ATOM 2238 C CA . GLU B 1 118 ? -4.691 -1.297 5.066 1 98.44 118 GLU B CA 1
ATOM 2239 C C . GLU B 1 118 ? -4.699 -2.822 5.102 1 98.44 118 GLU B C 1
ATOM 2241 O O . GLU B 1 118 ? -3.836 -3.467 4.508 1 98.44 118 GLU B O 1
ATOM 2246 N N . ASN B 1 119 ? -5.668 -3.291 5.812 1 98.56 119 ASN B N 1
ATOM 2247 C CA . ASN B 1 119 ? -5.773 -4.738 5.938 1 98.56 119 ASN B CA 1
ATOM 2248 C C . ASN B 1 119 ? -6.055 -5.402 4.594 1 98.56 119 ASN B C 1
ATOM 2250 O O . ASN B 1 119 ? -5.543 -6.488 4.312 1 98.56 119 ASN B O 1
ATOM 2254 N N . CYS B 1 120 ? -6.902 -4.785 3.824 1 98.56 120 CYS B N 1
ATOM 2255 C CA . CYS B 1 120 ? -7.184 -5.312 2.494 1 98.56 120 CYS B CA 1
ATOM 2256 C C . CYS B 1 120 ? -5.914 -5.375 1.653 1 98.56 120 CYS B C 1
ATOM 2258 O O . CYS B 1 120 ? -5.676 -6.359 0.954 1 98.56 120 CYS B O 1
ATOM 2260 N N . PHE B 1 121 ? -5.094 -4.27 1.66 1 98.56 121 PHE B N 1
ATOM 2261 C CA . PHE B 1 121 ? -3.807 -4.285 0.977 1 98.56 121 PHE B CA 1
ATOM 2262 C C . PHE B 1 121 ? -2.984 -5.496 1.405 1 98.56 121 PHE B C 1
ATOM 2264 O O . PHE B 1 121 ? -2.488 -6.246 0.562 1 98.56 121 PHE B O 1
ATOM 2271 N N . LEU B 1 122 ? -2.873 -5.754 2.756 1 98.75 122 LEU B N 1
ATOM 2272 C CA . LEU B 1 122 ? -2.068 -6.852 3.279 1 98.75 122 LEU B CA 1
ATOM 2273 C C . LEU B 1 122 ? -2.592 -8.195 2.781 1 98.75 122 LEU B C 1
ATOM 2275 O O . LEU B 1 122 ? -1.812 -9.047 2.348 1 98.75 122 LEU B O 1
ATOM 2279 N N . LYS B 1 123 ? -3.887 -8.352 2.834 1 98.69 123 LYS B N 1
ATOM 2280 C CA . LYS B 1 123 ? -4.504 -9.617 2.459 1 98.69 123 LYS B CA 1
ATOM 2281 C C . LYS B 1 123 ? -4.273 -9.922 0.983 1 98.69 123 LYS B C 1
ATOM 2283 O O . LYS B 1 123 ? -3.854 -11.031 0.634 1 98.69 123 LYS B O 1
ATOM 2288 N N . MET B 1 124 ? -4.496 -8.953 0.1 1 98.5 124 MET B N 1
ATOM 2289 C CA . MET B 1 124 ? -4.297 -9.188 -1.328 1 98.5 124 MET B CA 1
ATOM 2290 C C . MET B 1 124 ? -2.83 -9.469 -1.636 1 98.5 124 MET B C 1
ATOM 2292 O O . MET B 1 124 ? -2.518 -10.305 -2.488 1 98.5 124 MET B O 1
ATOM 2296 N N . ASN B 1 125 ? -1.957 -8.719 -0.967 1 97.62 125 ASN B N 1
ATOM 2297 C CA . ASN B 1 125 ? -0.527 -8.961 -1.129 1 97.62 125 ASN B CA 1
ATOM 2298 C C . ASN B 1 125 ? -0.152 -10.391 -0.742 1 97.62 125 ASN B C 1
ATOM 2300 O O . ASN B 1 125 ? 0.618 -11.047 -1.446 1 97.62 125 ASN B O 1
ATOM 2304 N N . ARG B 1 126 ? -0.705 -10.852 0.339 1 98.12 126 ARG B N 1
ATOM 2305 C CA . ARG B 1 126 ? -0.436 -12.203 0.808 1 98.12 126 ARG B CA 1
ATOM 2306 C C . ARG B 1 126 ? -1.03 -13.242 -0.141 1 98.12 126 ARG B C 1
ATOM 2308 O O . ARG B 1 126 ? -0.42 -14.281 -0.394 1 98.12 126 ARG B O 1
ATOM 2315 N N . TYR B 1 127 ? -2.201 -12.977 -0.663 1 98.5 127 TYR B N 1
ATOM 2316 C CA . TYR B 1 127 ? -2.793 -13.859 -1.658 1 98.5 127 TYR B CA 1
ATOM 2317 C C . TYR B 1 127 ? -1.908 -13.961 -2.895 1 98.5 127 TYR B C 1
ATOM 2319 O O . TYR B 1 127 ? -1.665 -15.062 -3.404 1 98.5 127 TYR B O 1
ATOM 2327 N N . ALA B 1 128 ? -1.425 -12.82 -3.371 1 97 128 ALA B N 1
ATOM 2328 C CA . ALA B 1 128 ? -0.539 -12.82 -4.531 1 97 128 ALA B CA 1
ATOM 2329 C C . ALA B 1 128 ? 0.698 -13.68 -4.277 1 97 128 ALA B C 1
ATOM 2331 O O . ALA B 1 128 ? 1.132 -14.43 -5.152 1 97 128 ALA B O 1
ATOM 2332 N N . TYR B 1 129 ? 1.168 -13.594 -3.1 1 96.81 129 TYR B N 1
ATOM 2333 C CA . TYR B 1 129 ? 2.357 -14.359 -2.74 1 96.81 129 TYR B CA 1
ATOM 2334 C C . TYR B 1 129 ? 2.064 -15.859 -2.742 1 96.81 129 TYR B C 1
ATOM 2336 O O . TYR B 1 129 ? 2.875 -16.656 -3.221 1 96.81 129 TYR B O 1
ATOM 2344 N N . SER B 1 130 ? 0.94 -16.234 -2.207 1 97.81 130 SER B N 1
ATOM 2345 C CA . SER B 1 130 ? 0.557 -17.641 -2.166 1 97.81 130 SER B CA 1
ATOM 2346 C C . SER B 1 130 ? 0.424 -18.219 -3.57 1 97.81 130 SER B C 1
ATOM 2348 O O . SER B 1 130 ? 0.872 -19.328 -3.832 1 97.81 130 SER B O 1
ATOM 2350 N N . VAL B 1 131 ? -0.172 -17.484 -4.457 1 97.62 131 VAL B N 1
ATOM 2351 C CA . VAL B 1 131 ? -0.336 -17.953 -5.828 1 97.62 131 VAL B CA 1
ATOM 2352 C C . VAL B 1 131 ? 1.023 -18.016 -6.523 1 97.62 131 VAL B C 1
ATOM 2354 O O . VAL B 1 131 ? 1.282 -18.906 -7.324 1 97.62 131 VAL B O 1
ATOM 2357 N N . TRP B 1 132 ? 1.83 -17.062 -6.234 1 95.25 132 TRP B N 1
ATOM 2358 C CA . TRP B 1 132 ? 3.186 -17.062 -6.773 1 95.25 132 TRP B CA 1
ATOM 2359 C C . TRP B 1 132 ? 3.941 -18.312 -6.348 1 95.25 132 TRP B C 1
ATOM 2361 O O . TRP B 1 132 ? 4.629 -18.938 -7.16 1 95.25 132 TRP B O 1
ATOM 2371 N N . GLN B 1 133 ? 3.785 -18.672 -5.074 1 95.31 133 GLN B N 1
ATOM 2372 C CA . GLN B 1 133 ? 4.414 -19.891 -4.59 1 95.31 133 GLN B CA 1
ATOM 2373 C C . GLN B 1 133 ? 3.936 -21.109 -5.379 1 95.31 133 GLN B C 1
ATOM 2375 O O . GLN B 1 133 ? 4.73 -22 -5.711 1 95.31 133 GLN B O 1
ATOM 2380 N N . TYR B 1 134 ? 2.66 -21.156 -5.633 1 96.56 134 TYR B N 1
ATOM 2381 C CA . TYR B 1 134 ? 2.094 -22.219 -6.469 1 96.56 134 TYR B CA 1
ATOM 2382 C C . TYR B 1 134 ? 2.768 -22.25 -7.836 1 96.56 134 TYR B C 1
ATOM 2384 O O . TYR B 1 134 ? 3.162 -23.312 -8.312 1 96.56 134 TYR B O 1
ATOM 2392 N N . VAL B 1 135 ? 2.904 -21.109 -8.484 1 94.12 135 VAL B N 1
ATOM 2393 C CA . VAL B 1 135 ? 3.504 -21.031 -9.805 1 94.12 135 VAL B CA 1
ATOM 2394 C C . VAL B 1 135 ? 4.953 -21.516 -9.75 1 94.12 135 VAL B C 1
ATOM 2396 O O . VAL B 1 135 ? 5.402 -22.25 -10.625 1 94.12 135 VAL B O 1
ATOM 2399 N N . MET B 1 136 ? 5.656 -21.109 -8.719 1 92.25 136 MET B N 1
ATOM 2400 C CA . MET B 1 136 ? 7.051 -21.5 -8.562 1 92.25 136 MET B CA 1
ATOM 2401 C C . MET B 1 136 ? 7.176 -23.016 -8.422 1 92.25 136 MET B C 1
ATOM 2403 O O . MET B 1 136 ? 8.078 -23.625 -9 1 92.25 136 MET B O 1
ATOM 2407 N N . LYS B 1 137 ? 6.301 -23.531 -7.648 1 92.75 137 LYS B N 1
ATOM 2408 C CA . LYS B 1 137 ? 6.289 -24.969 -7.453 1 92.75 137 LYS B CA 1
ATOM 2409 C C . LYS B 1 137 ? 6.027 -25.703 -8.766 1 92.75 137 LYS B C 1
ATOM 2411 O O . LYS B 1 137 ? 6.684 -26.703 -9.07 1 92.75 137 LYS B O 1
ATOM 2416 N N . LYS B 1 138 ? 5.152 -25.25 -9.547 1 90.38 138 LYS B N 1
ATOM 2417 C CA . LYS B 1 138 ? 4.797 -25.891 -10.805 1 90.38 138 LYS B CA 1
ATOM 2418 C C . LYS B 1 138 ? 5.906 -25.734 -11.844 1 90.38 138 LYS B C 1
ATOM 2420 O O . LYS B 1 138 ? 6.203 -26.672 -12.594 1 90.38 138 LYS B O 1
ATOM 2425 N N . GLU B 1 139 ? 6.473 -24.562 -11.914 1 85.69 139 GLU B N 1
ATOM 2426 C CA . GLU B 1 139 ? 7.578 -24.312 -12.828 1 85.69 139 GLU B CA 1
ATOM 2427 C C . GLU B 1 139 ? 8.781 -25.188 -12.492 1 85.69 139 GLU B C 1
ATOM 2429 O O . GLU B 1 139 ? 9.477 -25.688 -13.383 1 85.69 139 GLU B O 1
ATOM 2434 N N . TYR B 1 140 ? 9.008 -25.297 -11.242 1 84 140 TYR B N 1
ATOM 2435 C CA . TYR B 1 140 ? 10.102 -26.156 -10.797 1 84 140 TYR B CA 1
ATOM 2436 C C . TYR B 1 140 ? 9.883 -27.594 -11.242 1 84 140 TYR B C 1
ATOM 2438 O O . TYR B 1 140 ? 10.812 -28.266 -11.695 1 84 140 TYR B O 1
ATOM 2446 N N . LYS B 1 141 ? 8.711 -28.016 -11.148 1 81.44 141 LYS B N 1
ATOM 2447 C CA . LYS B 1 141 ? 8.375 -29.375 -11.547 1 81.44 141 LYS B CA 1
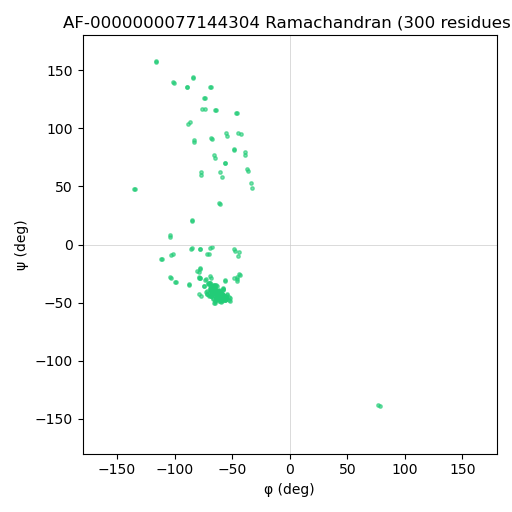ATOM 2448 C C . LYS B 1 141 ? 8.508 -29.547 -13.055 1 81.44 141 LYS B C 1
ATOM 2450 O O . LYS B 1 141 ? 9 -30.578 -13.523 1 81.44 141 LYS B O 1
ATOM 2455 N N . ILE B 1 142 ? 8.18 -28.594 -13.766 1 71.12 142 ILE B N 1
ATOM 2456 C CA . ILE B 1 142 ? 8.25 -28.672 -15.219 1 71.12 142 ILE B CA 1
ATOM 2457 C C . ILE B 1 142 ? 9.711 -28.688 -15.664 1 71.12 142 ILE B C 1
ATOM 2459 O O . ILE B 1 142 ? 10.086 -29.453 -16.547 1 71.12 142 ILE B O 1
ATOM 2463 N N . THR B 1 143 ? 10.555 -27.812 -15.039 1 73.94 143 THR B N 1
ATOM 2464 C CA . THR B 1 143 ? 11.969 -27.719 -15.414 1 73.94 143 THR B CA 1
ATOM 2465 C C . THR B 1 143 ? 12.703 -29 -15.047 1 73.94 143 THR B C 1
ATOM 2467 O O . THR B 1 143 ? 13.562 -29.469 -15.797 1 73.94 143 THR B O 1
ATOM 2470 N N . HIS B 1 144 ? 12.375 -29.594 -13.938 1 74.88 144 HIS B N 1
ATOM 2471 C CA . HIS B 1 144 ? 13.07 -30.797 -13.508 1 74.88 144 HIS B CA 1
ATOM 2472 C C . HIS B 1 144 ? 12.562 -32.031 -14.266 1 74.88 144 HIS B C 1
ATOM 2474 O O . HIS B 1 144 ? 13.32 -32.969 -14.484 1 74.88 144 HIS B O 1
ATOM 2480 N N . LEU B 1 145 ? 11.359 -32 -14.68 1 66.38 145 LEU B N 1
ATOM 2481 C CA . LEU B 1 145 ? 10.891 -33.094 -15.539 1 66.38 145 LEU B CA 1
ATOM 2482 C C . LEU B 1 145 ? 11.602 -33.062 -16.891 1 66.38 145 LEU B C 1
ATOM 2484 O O . LEU B 1 145 ? 11.969 -34.125 -17.406 1 66.38 145 LEU B O 1
ATOM 2488 N N . TYR B 1 146 ? 11.844 -31.859 -17.328 1 63.78 146 TYR B N 1
ATOM 2489 C CA . TYR B 1 146 ? 12.547 -31.734 -18.594 1 63.78 146 TYR B CA 1
ATOM 2490 C C . TYR B 1 146 ? 14.008 -32.125 -18.453 1 63.78 146 TYR B C 1
ATOM 2492 O O . TYR B 1 146 ? 14.594 -32.719 -19.359 1 63.78 146 TYR B O 1
ATOM 2500 N N . GLU B 1 147 ? 14.641 -31.75 -17.359 1 65.62 147 GLU B N 1
ATOM 2501 C CA . GLU B 1 147 ? 16.031 -32.094 -17.141 1 65.62 147 GLU B CA 1
ATOM 2502 C C . GLU B 1 147 ? 16.219 -33.594 -16.984 1 65.62 147 GLU B C 1
ATOM 2504 O O . GLU B 1 147 ? 17.188 -34.188 -17.453 1 65.62 147 GLU B O 1
ATOM 2509 N N . ASN B 1 148 ? 15.312 -34.25 -16.328 1 64.12 148 ASN B N 1
ATOM 2510 C CA . ASN B 1 148 ? 15.383 -35.719 -16.156 1 64.12 148 ASN B CA 1
ATOM 2511 C C . ASN B 1 148 ? 15.133 -36.438 -17.484 1 64.12 148 ASN B C 1
ATOM 2513 O O . ASN B 1 148 ? 15.727 -37.5 -17.734 1 64.12 148 ASN B O 1
ATOM 2517 N N . GLU B 1 149 ? 14.281 -35.844 -18.328 1 60.53 149 GLU B N 1
ATOM 2518 C CA . GLU B 1 149 ? 14.047 -36.469 -19.625 1 60.53 149 GLU B CA 1
ATOM 2519 C C . GLU B 1 149 ? 15.25 -36.281 -20.547 1 60.53 149 GLU B C 1
ATOM 2521 O O . GLU B 1 149 ? 15.484 -37.094 -21.438 1 60.53 149 G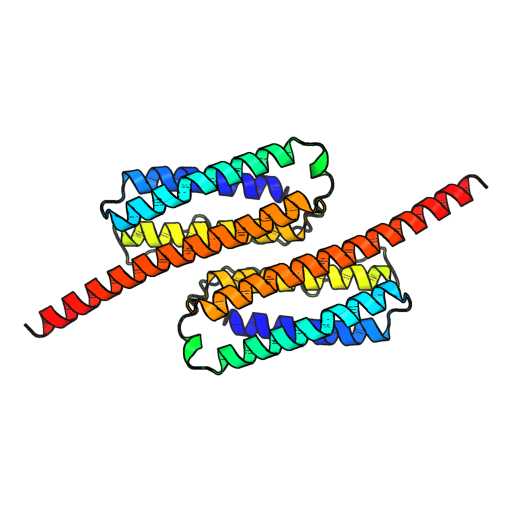LU B O 1
ATOM 2526 N N . LYS B 1 150 ? 15.922 -35.219 -20.375 1 59.28 150 LYS B N 1
ATOM 2527 C CA . LYS B 1 150 ? 17.109 -35 -21.203 1 59.28 150 LYS B CA 1
ATOM 2528 C C . LYS B 1 150 ? 18.219 -36 -20.844 1 59.28 150 LYS B C 1
ATOM 2530 O O . LYS B 1 150 ? 19.031 -36.344 -21.688 1 59.28 150 LYS B O 1
ATOM 2535 N N . PHE B 1 151 ? 18.234 -36.438 -19.641 1 57.97 151 PHE B N 1
ATOM 2536 C CA . PHE B 1 151 ? 19.312 -37.312 -19.25 1 57.97 151 PHE B CA 1
ATOM 2537 C C . PHE B 1 151 ? 18.812 -38.75 -19.172 1 57.97 151 PHE B C 1
ATOM 2539 O O . PHE B 1 151 ? 19.562 -39.656 -18.766 1 57.97 151 PHE B O 1
ATOM 2546 N N . ALA B 1 152 ? 17.531 -39 -19.641 1 54.22 152 ALA B N 1
ATOM 2547 C CA . ALA B 1 152 ? 17.062 -40.406 -19.781 1 54.22 152 ALA B CA 1
ATOM 2548 C C . ALA B 1 152 ? 17.281 -40.906 -21.203 1 54.22 152 ALA B C 1
ATOM 2550 O O . ALA B 1 152 ? 17.266 -40.125 -22.156 1 54.22 152 ALA B O 1
#

Secondary structure (DSSP, 8-state):
--HHHHHHHHHHHHHHHHHHHHHH---HHHHHHHHHHHHHHHHHHHHHHHHHHSGGGGGB---------GGGG-----S--HHHHHHHHHHHHHHHHHHHHHHHHTTB--HHHHHHHHHHHHHHHHHHHHHHHHHHHHHHHHHHHHHHHHT-/--HHHHHHHHHHHHHHHHHHHHHH---HHHHHHHHHHHHHHHHHHHHHHHHHHSGGGGGB---------GGGG-----S--HHHHHHHHHHHHHHHHHHHHHHHHTTB--HHHHHHHHHHHHHHHHHHHHHHHHHHHHHHHHHHHHHHHHT-

Foldseek 3Di:
DPLLVVLLVLLVVLLVLLVVLLVFADDPVLNVLSVVLNVVSVVLSVVSVVCVPDPQQPFQQLPCPVPCPVVLPPQPPDPDDGNLSSLVNSLSSLQVSLVSLVSRLVRHPPPVVSVSSPVSSVSSNVSSVVSVVVSVVVVVVVVVVVVVVVVD/DPLLVVLLVLLVVLLVLLVVLLVFADDPVLNVLSVVLNVVSVVLSVVSVVCVPDPQQPFQQLPCPVPCPVVLPPQPPDPDDGNLSSLVNSLSSLQSSLVSLVSRLVRHPPPVVSVSSPVSSVSSNVSSVVSVVVSVVVVVVVVVVVVVVVVD

Organism: Bacillus cereus (strain ATCC 14579 / DSM 31 / CCUG 7414 / JCM 2152 / NBRC 15305 / NCIMB 9373 / NCTC 2599 / NRRL B-3711) (NCBI:txid226900)

InterPro domains:
  IPR012347 Ferritin-like [G3DSA:1.20.1260.10] (3-139)
  IPR012851 Spore coat protein CotF-like [PF07875] (83-140)

Solvent-accessible surface area (backbone atoms only — not comparable to full-atom values): 16474 Å² total; per-residue (Å²): 131,65,59,61,59,53,42,51,52,51,50,50,51,49,55,51,48,46,56,54,45,52,73,67,46,77,53,65,70,62,35,48,52,47,62,64,48,45,62,57,52,52,52,54,48,50,50,52,53,53,45,63,72,36,88,68,53,78,41,55,59,66,69,74,67,61,61,58,74,70,61,82,72,58,70,67,87,53,97,46,64,66,57,58,30,51,48,53,52,48,32,54,51,28,40,50,51,16,50,44,28,46,59,46,27,65,22,40,61,46,65,70,60,23,52,49,26,48,49,49,20,53,51,29,37,50,51,25,48,55,49,49,51,52,49,52,54,52,51,50,52,53,53,51,52,49,53,52,55,70,76,98,132,64,60,62,59,54,43,52,51,50,52,49,52,49,54,52,47,46,56,55,46,52,73,67,45,77,51,64,69,61,33,49,51,48,61,64,48,45,62,57,53,53,52,53,49,50,52,53,53,54,44,64,72,38,86,68,51,78,40,53,59,66,68,71,69,61,58,58,72,70,61,82,73,58,71,66,88,54,97,46,64,68,58,58,30,51,46,53,52,48,32,53,52,28,42,50,51,16,50,44,28,46,60,44,26,64,21,41,62,47,64,68,60,22,50,50,26,48,49,48,19,52,51,29,38,51,50,26,48,53,50,46,51,52,49,51,54,52,51,50,50,53,53,51,52,50,53,52,54,69,76,98

Nearest PDB structures (foldseek):
  8g3k-assembly1_B  TM=5.576E-01  e=9.512E-02  synthetic construct
  1nog-assembly1_A  TM=5.680E-01  e=9.018E-02  Thermoplasma acidophilum
  8v9o-assembly1_D  TM=5.805E-01  e=3.425E-01  synthetic construct
  5vl4-assembly1_A  TM=5.610E-01  e=4.241E-01  Thermoplasma acidophilum
  5cy5-assembly1_B  TM=5.566E-01  e=7.629E-01  Thermoplasma acidophilum

Radius of gyration: 21.74 Å; Cα contacts (8 Å, |Δi|>4): 289; chains: 2; bounding box: 47×81×42 Å

Sequence (304 aa):
MDCMKELMKYSYMLIYKVGEYAGKVRDEELKNLLQHHLPYMLQAYNEQVNFQEGENVQHITCETMEFDLHEMGKETVSKYTGDIHIATSYIAHLKRLALKFAQVAVEVANPEFRSFLENCFLKMNRYAYSVWQYVMKKEYKITHLYENEKFAMDCMKELMKYSYMLIYKVGEYAGKVRDEELKNLLQHHLPYMLQAYNEQVNFQEGENVQHITCETMEFDLHEMGKETVSKYTGDIHIATSYIAHLKRLALKFAQVAVEVANPEFRSFLENCFLKMNRYAYSVWQYVMKKEYKITHLYENEKFA